Protein AF-A0A1Q7FFH9-F1 (afdb_monomer)

Secondary structure (DSSP, 8-state):
-EEEESS----HHHHHHHS-GGGTPEEEEPPSSS-TTTT-EEEEETTEEEEEEE-SSSSSEEEEEEEPTT--SSHHHHHHHHHHHHHHHHHHHH---HHHHEEEEEEEEEEEEE-SS-HHHHHHH----TT-TTTTTTEEEEE-TTS-EEEEE--STTS-TTEEEEEEEEE-SSSEEEEEEEEEES-HHHHHHHHHHHHHHHHHHHHHHHHHHH--

Radius of gyration: 19.2 Å; Cα contacts (8 Å, |Δi|>4): 376; chains: 1; bounding box: 42×45×53 Å

pLDDT: mean 82.87, std 11.04, range [45.94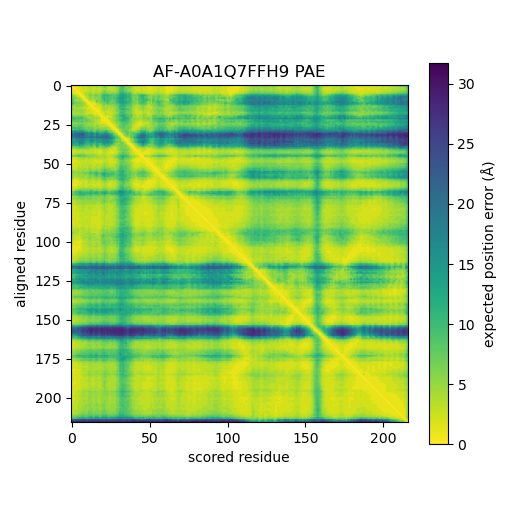, 95.0]

Nearest PDB structures (foldseek):
  3kay-assembly1_A  TM=4.683E-01  e=1.312E-03  Arabidopsis thaliana
  4jda-assembly2_D  TM=4.313E-01  e=5.784E-04  Arabidopsis thaliana
  3nr4-assembly2_C-2  TM=4.012E-01  e=3.839E-04  Arabidopsis thaliana
  4xrw-assembly1_A  TM=3.064E-01  e=6.255E-05  Amycolatopsis orientalis
  2le1-assembly1_A  TM=4.887E-01  e=2.055E-02  Thermobifida fusca YX

Mean predicted aligned error: 7.16 Å

Foldseek 3Di:
DKFAFPDQLQDPVLVCQLQDVVVVWDWDQDDDDPDQAHRWIWTDDQQKIWTFGCDPVDRHTIIDIDGHPPRDPPVLVVVLVVVVSSCVSCCVRRVDPRFVGTQKDKDKDKDKAFAPDFPVLLLVQCQDCCQQVLQHPFWDWDQDPLSKIWIWGDDDDPDDPFKIKIWIWADPDRGIIMIIIIMMGRGPVVVSVCSVCVVVSVVSRSVSSVVVSVPD

Solvent-accessible surface area (backbone atoms only — not comparable to full-atom values): 12111 Å² total; per-residue (Å²): 63,36,43,33,50,75,56,91,79,74,46,68,72,60,48,47,71,44,44,27,60,93,78,62,21,50,71,45,64,48,66,91,59,100,54,100,58,50,79,31,60,32,30,34,45,96,46,31,37,39,30,57,39,78,42,95,87,47,102,49,65,2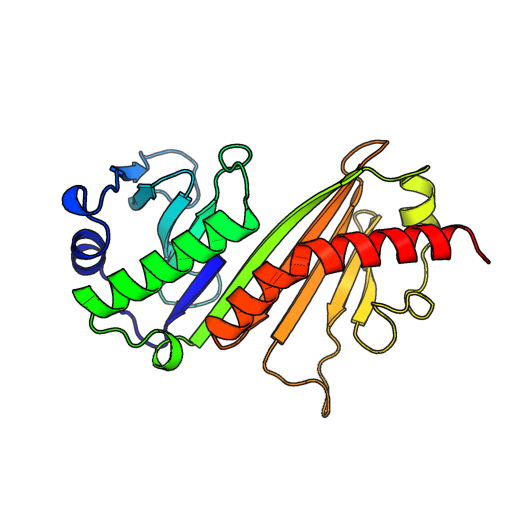5,43,34,42,41,74,47,86,91,61,57,91,52,57,60,64,53,47,52,52,51,51,53,49,52,51,49,30,42,28,73,64,67,70,44,53,62,68,80,43,36,58,32,28,38,40,69,46,79,44,80,44,76,51,95,55,67,50,66,54,37,60,70,58,55,84,73,51,71,85,25,78,88,38,38,94,46,45,48,69,47,75,47,101,81,66,22,44,37,37,35,50,59,84,55,103,84,52,65,93,56,58,46,42,42,34,40,40,34,81,66,54,84,47,27,34,33,41,37,37,42,38,36,24,51,32,65,68,60,49,51,54,46,55,76,43,45,64,63,50,50,56,51,46,53,53,42,46,53,50,55,40,69,55,131

Structure (mmCIF, N/CA/C/O backbone):
data_AF-A0A1Q7FFH9-F1
#
_entry.id   AF-A0A1Q7FFH9-F1
#
loop_
_atom_site.group_PDB
_atom_site.id
_atom_site.type_symbol
_atom_site.label_atom_id
_atom_site.label_alt_id
_atom_site.label_comp_id
_atom_site.label_asym_id
_atom_site.label_entity_id
_atom_site.label_seq_id
_atom_site.pdbx_PDB_ins_code
_atom_site.Cartn_x
_atom_site.Cartn_y
_atom_site.Cartn_z
_atom_site.occupancy
_atom_site.B_iso_or_equiv
_atom_site.auth_seq_id
_atom_site.auth_comp_id
_atom_site.auth_asym_id
_atom_site.auth_atom_id
_atom_site.pdbx_PDB_model_num
ATOM 1 N N . MET A 1 1 ? -2.313 2.665 4.973 1.00 91.75 1 MET A N 1
ATOM 2 C CA . MET A 1 1 ? -2.975 1.366 5.208 1.00 91.75 1 MET A CA 1
ATOM 3 C C . MET A 1 1 ? -4.444 1.556 5.571 1.00 91.75 1 MET A C 1
ATOM 5 O O . MET A 1 1 ? -4.799 2.561 6.179 1.00 91.75 1 MET A O 1
ATOM 9 N N . GLN A 1 2 ? -5.297 0.611 5.192 1.00 92.62 2 GLN A N 1
ATOM 10 C CA . GLN A 1 2 ? -6.731 0.582 5.468 1.00 92.62 2 GLN A CA 1
ATOM 11 C C . GLN A 1 2 ? -7.109 -0.807 5.995 1.00 92.62 2 GLN A C 1
ATOM 13 O O . GLN A 1 2 ? -6.822 -1.807 5.341 1.00 92.62 2 GLN A O 1
ATOM 18 N N . LEU A 1 3 ? -7.736 -0.856 7.169 1.00 92.31 3 LEU A N 1
ATOM 19 C CA . LEU A 1 3 ? -8.247 -2.070 7.802 1.00 92.31 3 LEU A CA 1
ATOM 20 C C . LEU A 1 3 ? -9.759 -2.145 7.619 1.00 92.31 3 LEU A C 1
ATOM 22 O O . LEU A 1 3 ? -10.498 -1.278 8.100 1.00 92.31 3 LEU A O 1
ATOM 26 N N . TYR A 1 4 ? -10.209 -3.193 6.942 1.00 90.94 4 TYR A N 1
ATOM 27 C CA . TYR A 1 4 ? -11.615 -3.499 6.739 1.00 90.94 4 TYR A CA 1
ATOM 28 C C . TYR A 1 4 ? -12.019 -4.552 7.756 1.00 90.94 4 TYR A C 1
ATOM 30 O O . TYR A 1 4 ? -11.405 -5.613 7.815 1.00 90.94 4 TYR A O 1
ATOM 38 N N . PHE A 1 5 ? -13.054 -4.280 8.543 1.00 87.69 5 PHE A N 1
ATOM 39 C CA . PHE A 1 5 ? -13.540 -5.205 9.561 1.00 87.69 5 PHE A CA 1
ATOM 40 C C . PHE A 1 5 ? -14.852 -5.851 9.126 1.00 87.69 5 PHE A C 1
ATOM 42 O O . PHE A 1 5 ? -15.684 -5.209 8.489 1.00 87.69 5 PHE A O 1
ATOM 49 N N . LYS A 1 6 ? -15.053 -7.116 9.505 1.00 85.00 6 LYS A N 1
ATOM 50 C CA . LYS A 1 6 ? -16.284 -7.882 9.238 1.00 85.00 6 LYS A CA 1
ATOM 51 C C . LYS A 1 6 ? -17.511 -7.290 9.935 1.00 85.00 6 LYS A C 1
ATOM 53 O O . LYS A 1 6 ? -18.639 -7.529 9.517 1.00 85.00 6 LYS A O 1
ATOM 58 N N . GLN A 1 7 ? -17.291 -6.547 11.016 1.00 80.38 7 GLN A N 1
ATOM 59 C CA . GLN A 1 7 ? -18.326 -5.927 11.835 1.00 80.38 7 GLN A CA 1
ATOM 60 C C . GLN A 1 7 ? -18.063 -4.425 11.977 1.00 80.38 7 GLN A C 1
ATOM 62 O O . GLN A 1 7 ? -16.920 -3.970 11.898 1.00 80.38 7 GLN A O 1
ATOM 67 N N . ALA A 1 8 ? -19.117 -3.651 12.242 1.00 72.00 8 ALA A N 1
ATOM 68 C CA . ALA A 1 8 ? -19.043 -2.207 12.469 1.00 72.00 8 ALA A CA 1
ATOM 69 C C . ALA A 1 8 ? -18.452 -1.871 13.857 1.00 72.00 8 ALA A C 1
ATOM 71 O O . ALA A 1 8 ? -19.109 -1.299 14.719 1.00 72.00 8 ALA A O 1
ATOM 72 N N . ILE A 1 9 ? -17.193 -2.243 14.085 1.00 71.50 9 ILE A N 1
ATOM 73 C CA . ILE A 1 9 ? -16.493 -2.098 15.373 1.00 71.50 9 ILE A CA 1
ATOM 74 C C . ILE A 1 9 ? -15.884 -0.703 15.591 1.00 71.50 9 ILE A C 1
ATOM 76 O O . ILE A 1 9 ? -15.311 -0.435 16.644 1.00 71.50 9 ILE A O 1
ATOM 80 N N . LEU A 1 10 ? -16.006 0.184 14.600 1.00 73.31 10 LEU A N 1
ATOM 81 C CA . LEU A 1 10 ? -15.355 1.498 14.534 1.00 73.31 10 LEU A CA 1
ATOM 82 C C . LEU A 1 10 ? -16.259 2.642 15.010 1.00 73.31 10 LEU A C 1
ATOM 84 O O . LEU A 1 10 ? -16.330 3.707 14.389 1.00 73.31 10 LEU A O 1
ATOM 88 N N . ASP A 1 11 ? -16.962 2.404 16.112 1.00 73.69 11 ASP A N 1
ATOM 89 C CA . ASP A 1 11 ? -17.685 3.451 16.827 1.00 73.69 11 ASP A CA 1
ATOM 90 C C . ASP A 1 11 ? -16.697 4.508 17.359 1.00 73.69 11 ASP A C 1
ATOM 92 O O . ASP A 1 11 ? -15.615 4.191 17.857 1.00 73.69 11 ASP A O 1
ATOM 96 N N . THR A 1 12 ? -17.053 5.783 17.222 1.00 67.88 12 THR A N 1
ATOM 97 C CA . THR A 1 12 ? -16.206 6.923 17.580 1.00 67.88 12 THR A CA 1
ATOM 98 C C . THR A 1 12 ? -15.905 6.978 19.078 1.00 67.88 12 THR A C 1
ATOM 100 O O . THR A 1 12 ? -14.771 7.288 19.435 1.00 67.88 12 THR A O 1
ATOM 103 N N . GLU A 1 13 ? -16.852 6.632 19.955 1.00 73.38 13 GLU A N 1
ATOM 104 C CA . GLU A 1 13 ? -16.601 6.617 21.408 1.00 73.38 13 GLU A CA 1
ATOM 105 C C . GLU A 1 13 ? -15.565 5.560 21.790 1.00 73.38 13 GLU A C 1
ATOM 107 O O . GLU A 1 13 ? -14.603 5.829 22.509 1.00 73.38 13 GLU A O 1
ATOM 112 N N . ARG A 1 14 ? -15.721 4.368 21.218 1.00 76.56 14 ARG A N 1
ATOM 113 C CA . ARG A 1 14 ? -14.818 3.233 21.394 1.00 76.56 14 ARG A CA 1
ATOM 114 C C . ARG A 1 14 ? -13.399 3.574 20.924 1.00 76.56 14 ARG A C 1
ATOM 116 O O . ARG A 1 14 ? -12.428 3.305 21.630 1.00 76.56 14 ARG A O 1
ATOM 123 N N . LEU A 1 15 ? -13.270 4.217 19.764 1.00 80.38 15 LEU A N 1
ATOM 124 C CA . LEU A 1 15 ? -11.971 4.635 19.229 1.00 80.38 15 LEU A CA 1
ATOM 125 C C . LEU A 1 15 ? -11.306 5.745 20.054 1.00 80.38 15 LEU A C 1
ATOM 127 O O . LEU A 1 15 ? -10.087 5.719 20.191 1.00 80.38 15 LEU A O 1
ATOM 131 N N . ASN A 1 16 ? -12.075 6.661 20.656 1.00 78.75 16 ASN A N 1
ATOM 132 C CA . ASN A 1 16 ? -11.518 7.668 21.568 1.00 78.75 16 ASN A CA 1
ATOM 133 C C . ASN A 1 16 ? -10.842 7.026 22.785 1.00 78.75 16 ASN A C 1
ATOM 135 O O . ASN A 1 16 ? -9.828 7.535 23.245 1.00 78.75 16 ASN A O 1
ATOM 139 N N . SER A 1 17 ? -11.371 5.908 23.295 1.00 78.81 17 SER A N 1
ATOM 140 C CA . SER A 1 17 ? -10.719 5.163 24.378 1.00 78.81 17 SER A CA 1
ATOM 141 C C . SER A 1 17 ? -9.446 4.445 23.927 1.00 78.81 17 SER A C 1
ATOM 143 O O . SER A 1 17 ? -8.531 4.301 24.725 1.00 78.81 17 SER A O 1
ATOM 145 N N . ALA A 1 18 ? -9.386 3.985 22.674 1.00 83.44 18 ALA A N 1
ATOM 146 C CA . ALA A 1 18 ? -8.222 3.280 22.135 1.00 83.44 18 ALA A CA 1
ATOM 147 C C . ALA A 1 18 ? -7.067 4.220 21.735 1.00 83.44 18 ALA A C 1
ATOM 149 O O . ALA A 1 18 ? -5.916 3.793 21.711 1.00 83.44 18 ALA A O 1
ATOM 150 N N . PHE A 1 19 ? -7.372 5.479 21.403 1.00 85.94 19 PHE A N 1
ATOM 151 C CA . PHE A 1 19 ? -6.420 6.462 20.874 1.00 85.94 19 PHE A CA 1
ATOM 152 C C . PHE A 1 19 ? -6.532 7.820 21.590 1.00 85.94 19 PHE A C 1
ATOM 154 O O . PHE A 1 19 ? -6.552 8.873 20.955 1.00 85.94 19 PHE A O 1
ATOM 161 N N . SER A 1 20 ? -6.652 7.807 22.917 1.00 79.12 20 SER A N 1
ATOM 162 C CA . SER A 1 20 ? -6.781 9.012 23.744 1.00 79.12 20 SER A CA 1
ATOM 163 C C . SER A 1 20 ? -5.464 9.789 23.896 1.00 79.12 20 SER A C 1
ATOM 165 O O . SER A 1 20 ? -4.373 9.298 23.596 1.00 79.12 20 SER A O 1
ATOM 167 N N . GLU A 1 21 ? -5.553 11.001 24.455 1.00 77.50 21 GLU A N 1
ATOM 168 C CA . GLU A 1 21 ? -4.380 11.808 24.828 1.00 77.50 21 GLU A CA 1
ATOM 169 C C . GLU A 1 21 ? -3.470 11.112 25.846 1.00 77.50 21 GLU A C 1
ATOM 171 O O . GLU A 1 21 ? -2.249 11.233 25.758 1.00 77.50 21 GLU A O 1
ATOM 176 N N . SER A 1 22 ? -4.036 10.311 26.756 1.00 73.81 22 SER A N 1
ATOM 177 C CA . SER A 1 22 ? -3.258 9.511 27.714 1.00 73.81 22 SER A CA 1
ATOM 178 C C . SER A 1 22 ? -2.366 8.463 27.038 1.00 73.81 22 SER A C 1
ATOM 180 O O . SER A 1 22 ? -1.334 8.101 27.588 1.00 73.81 22 SER A O 1
ATOM 182 N N . GLU A 1 23 ? -2.727 8.023 25.831 1.00 76.56 23 GLU A N 1
ATOM 183 C CA . GLU A 1 23 ? -1.946 7.096 25.001 1.00 76.56 23 GLU A CA 1
ATOM 184 C C . GLU A 1 23 ? -0.951 7.828 24.072 1.00 76.56 23 GLU A C 1
ATOM 186 O O . GLU A 1 23 ? -0.289 7.220 23.217 1.00 76.56 23 GLU A O 1
ATOM 191 N N . GLY A 1 24 ? -0.836 9.153 24.225 1.00 79.12 24 GLY A N 1
ATOM 192 C CA . GLY A 1 24 ? 0.073 10.011 23.469 1.00 79.12 24 GLY A CA 1
ATOM 193 C C . GLY A 1 24 ? -0.448 10.427 22.093 1.00 79.12 24 GLY A C 1
ATOM 194 O O . GLY A 1 24 ? 0.360 10.736 21.216 1.00 79.12 24 GLY A O 1
ATOM 195 N N . PHE A 1 25 ? -1.767 10.408 21.876 1.00 86.00 25 PHE A N 1
ATOM 196 C CA . PHE A 1 25 ? -2.382 10.924 20.652 1.00 86.00 25 PHE A CA 1
ATOM 197 C C . PHE A 1 25 ? -2.874 12.353 20.824 1.00 86.00 25 PHE A C 1
ATOM 199 O O . PHE A 1 25 ? -3.461 12.709 21.834 1.00 86.00 25 PHE A O 1
ATOM 206 N N . SER A 1 26 ? -2.729 13.158 19.781 1.00 83.50 26 SER A N 1
ATOM 207 C CA . SER A 1 26 ? -3.527 14.370 19.627 1.00 83.50 26 SER A CA 1
ATOM 208 C C . SER A 1 26 ? -4.820 13.996 18.906 1.00 83.50 26 SER A C 1
ATOM 210 O O . SER A 1 26 ? -4.768 13.474 17.793 1.00 83.50 26 SER A O 1
ATOM 212 N N . ALA A 1 27 ? -5.976 14.224 19.526 1.00 82.44 27 ALA A N 1
ATOM 213 C CA . ALA A 1 27 ? -7.267 14.037 18.871 1.00 82.44 27 ALA A CA 1
ATOM 214 C C . ALA A 1 27 ? -7.735 15.364 18.267 1.00 82.44 27 ALA A C 1
ATOM 216 O O . ALA A 1 27 ? -7.774 16.393 18.938 1.00 82.44 27 ALA A O 1
ATOM 217 N N . SER A 1 28 ? -8.111 15.354 16.991 1.00 79.56 28 SER A N 1
ATOM 218 C CA . SER A 1 28 ? -8.662 16.533 16.330 1.00 79.56 28 SER A CA 1
ATOM 219 C C . SER A 1 28 ? -9.779 16.150 15.373 1.00 79.56 28 SER A C 1
ATOM 221 O O . SER A 1 28 ? -9.691 15.174 14.619 1.00 79.56 28 SER A O 1
ATOM 223 N N . ARG A 1 29 ? -10.846 16.953 15.380 1.00 72.12 29 ARG A N 1
ATOM 224 C CA . ARG A 1 29 ? -11.820 16.954 14.290 1.00 72.12 29 ARG A CA 1
ATOM 225 C C . ARG A 1 29 ? -11.285 17.876 13.208 1.00 72.12 29 ARG A C 1
ATOM 227 O O . ARG A 1 29 ? -11.131 19.073 13.439 1.00 72.12 29 ARG A O 1
ATOM 234 N N . LEU A 1 30 ? -11.035 17.322 12.025 1.00 66.12 30 LEU A N 1
ATOM 235 C CA . LEU A 1 30 ? -10.694 18.133 10.861 1.00 66.12 30 LEU A CA 1
ATOM 236 C C . LEU A 1 30 ? -11.829 19.140 10.619 1.00 66.12 30 LEU A C 1
ATOM 238 O O . LEU A 1 30 ? -12.993 18.746 10.489 1.00 66.12 30 LEU A O 1
ATOM 242 N N . GLN A 1 31 ? -11.478 20.431 10.638 1.00 57.53 31 GLN A N 1
ATOM 243 C CA . GLN A 1 31 ? -12.422 21.540 10.489 1.00 57.53 31 GLN A CA 1
ATOM 244 C C . GLN A 1 31 ? -13.192 21.451 9.160 1.00 57.53 31 GLN A C 1
ATOM 246 O O . GLN A 1 31 ? -12.743 20.817 8.203 1.00 57.53 31 GLN A O 1
ATOM 251 N N . GLN A 1 32 ? -14.364 22.092 9.105 1.00 46.16 32 GLN A N 1
ATOM 252 C CA . GLN A 1 32 ? -15.153 22.215 7.876 1.00 46.16 32 GLN A CA 1
ATOM 253 C C . GLN A 1 32 ? -14.341 22.933 6.781 1.00 46.16 32 GLN A C 1
ATOM 255 O O . GLN A 1 32 ? -13.805 24.013 7.006 1.00 46.16 32 GLN A O 1
ATOM 260 N N . GLY A 1 33 ? -14.250 22.322 5.599 1.00 57.62 33 GLY A N 1
ATOM 261 C CA . GLY A 1 33 ? -13.461 22.764 4.440 1.00 57.62 33 GLY A CA 1
ATOM 262 C C . GLY A 1 33 ? -13.473 21.672 3.365 1.00 57.62 33 GLY A C 1
ATOM 263 O O . GLY A 1 33 ? -13.908 20.576 3.669 1.00 57.62 33 GLY A O 1
ATOM 264 N N . ASN A 1 34 ? -12.983 21.899 2.140 1.00 46.00 34 ASN A N 1
ATOM 265 C CA . ASN A 1 34 ? -13.105 20.973 0.985 1.00 46.00 34 ASN A CA 1
ATOM 266 C C . ASN A 1 34 ? -12.316 19.638 1.079 1.00 46.00 34 ASN A C 1
ATOM 268 O O . ASN A 1 34 ? -11.899 19.084 0.063 1.00 46.00 34 ASN A O 1
ATOM 272 N N . HIS A 1 35 ? -12.082 19.092 2.273 1.00 50.69 35 HIS A N 1
ATOM 273 C CA . HIS A 1 35 ? -11.418 17.802 2.424 1.00 50.69 35 HIS A CA 1
ATOM 274 C C . HIS A 1 35 ? -12.450 16.662 2.347 1.00 50.69 35 HIS A C 1
ATOM 276 O O . HIS A 1 35 ? -13.468 16.726 3.037 1.00 50.69 35 HIS A O 1
ATOM 282 N N . PRO A 1 36 ? -12.201 15.563 1.615 1.00 52.34 36 PRO A N 1
ATOM 283 C CA . PRO A 1 36 ? -13.111 14.407 1.544 1.00 52.34 36 PRO A CA 1
ATOM 284 C C . PRO A 1 36 ? -13.294 13.651 2.880 1.00 52.34 36 PRO A C 1
ATOM 286 O O . PRO A 1 36 ? -13.940 12.613 2.926 1.00 52.34 36 PRO A O 1
ATOM 289 N N . MET A 1 37 ? -12.721 14.154 3.980 1.00 56.19 37 MET A N 1
ATOM 290 C CA . MET A 1 37 ? -12.719 13.524 5.309 1.00 56.19 37 MET A CA 1
ATOM 291 C C . MET A 1 37 ? -13.248 14.455 6.411 1.00 56.19 37 MET A C 1
ATOM 293 O O . MET A 1 37 ? -12.920 14.287 7.588 1.00 56.19 37 MET A O 1
ATOM 297 N N . GLN A 1 38 ? -14.032 15.463 6.022 1.00 63.78 38 GLN A N 1
ATOM 298 C CA . GLN A 1 38 ? -14.710 16.388 6.934 1.00 63.78 38 GLN A CA 1
ATOM 299 C C . GLN A 1 38 ? -15.486 15.647 8.030 1.00 63.78 38 GLN A C 1
ATOM 301 O O . GLN A 1 38 ? -16.033 14.568 7.808 1.00 63.78 38 GLN A O 1
ATOM 306 N N . GLY A 1 39 ? -15.530 16.230 9.231 1.00 60.72 39 GLY A N 1
ATOM 307 C CA . GLY A 1 39 ? -16.320 15.704 10.352 1.00 60.72 39 GLY A CA 1
ATOM 308 C C . GLY A 1 39 ? -15.795 14.402 10.968 1.00 60.72 39 GLY A C 1
ATOM 309 O O . GLY A 1 39 ? -16.372 13.909 11.935 1.00 60.72 39 GLY A O 1
ATOM 310 N N . THR A 1 40 ? -14.691 13.853 10.454 1.00 68.69 40 THR A N 1
ATOM 311 C CA . THR A 1 40 ? -14.092 12.613 10.951 1.00 68.69 40 THR A CA 1
ATOM 312 C C . THR A 1 40 ? -13.121 12.896 12.096 1.00 68.69 40 THR A C 1
ATOM 314 O O . THR A 1 40 ? -12.166 13.663 11.933 1.00 68.69 40 THR A O 1
ATOM 317 N N . MET A 1 41 ? -13.330 12.244 13.246 1.00 79.56 41 MET A N 1
ATOM 318 C CA . MET A 1 41 ? -12.353 12.256 14.338 1.00 79.56 41 MET A CA 1
ATOM 319 C C . MET A 1 41 ? -11.048 11.620 13.861 1.00 79.56 41 MET A C 1
ATOM 321 O O . MET A 1 41 ? -11.057 10.521 13.312 1.00 79.56 41 MET A O 1
ATOM 325 N N . SER A 1 42 ? -9.936 12.320 14.041 1.00 86.81 42 SER A N 1
ATOM 326 C CA . SER A 1 42 ? -8.612 11.855 13.640 1.00 86.81 42 SER A CA 1
ATOM 327 C C . SER A 1 42 ? -7.679 11.880 14.844 1.00 86.81 42 SER A C 1
ATOM 329 O O . SER A 1 42 ? -7.656 12.858 15.588 1.00 86.81 42 SER A O 1
ATOM 331 N N . PHE A 1 43 ? -6.907 10.813 15.010 1.00 89.38 43 PHE A N 1
ATOM 332 C CA . PHE A 1 43 ? -5.929 10.649 16.079 1.00 89.38 43 PHE A CA 1
ATOM 333 C C . PHE A 1 43 ? -4.528 10.710 15.478 1.00 89.38 43 PHE A C 1
ATOM 335 O O . PHE A 1 43 ? -4.232 9.995 14.521 1.00 89.38 43 PHE A O 1
ATOM 342 N N . PHE A 1 44 ? -3.674 11.576 16.010 1.00 89.38 44 PHE A N 1
ATOM 343 C CA . PHE A 1 44 ? -2.360 11.876 15.451 1.00 89.38 44 PHE A CA 1
ATOM 344 C C . PHE A 1 44 ? -1.267 11.484 16.440 1.00 89.38 44 PHE A C 1
ATOM 346 O O . PHE A 1 44 ? -1.333 11.862 17.608 1.00 89.38 44 PHE A O 1
ATOM 353 N N . LYS A 1 45 ? -0.249 10.757 15.976 1.00 86.94 45 LYS A N 1
ATOM 354 C CA . LYS A 1 45 ? 0.918 10.376 16.785 1.00 86.94 45 LYS A CA 1
ATOM 355 C C . LYS A 1 45 ? 2.118 10.130 15.884 1.00 86.94 45 LYS A C 1
ATOM 357 O O . LYS A 1 45 ? 2.002 9.377 14.927 1.00 86.94 45 LYS A O 1
ATOM 362 N N . GLN A 1 46 ? 3.252 10.759 16.202 1.00 84.19 46 GLN A N 1
ATOM 363 C CA . GLN A 1 46 ? 4.567 10.463 15.607 1.00 84.19 46 GLN A CA 1
ATOM 364 C C . GLN A 1 46 ? 4.556 10.360 14.068 1.00 84.19 46 GLN A C 1
ATOM 366 O O . GLN A 1 46 ? 5.008 9.378 13.500 1.00 84.19 46 GLN A O 1
ATOM 371 N N . GLY A 1 47 ? 3.984 11.352 13.379 1.00 87.88 47 GLY A N 1
ATOM 372 C CA . GLY A 1 47 ? 3.934 11.337 11.911 1.00 87.88 47 GLY A CA 1
ATOM 373 C C . GLY A 1 47 ? 2.869 10.412 11.312 1.00 87.88 47 GLY A C 1
ATOM 374 O O . GLY A 1 47 ? 2.814 10.271 10.095 1.00 87.88 47 GLY A O 1
ATOM 375 N N . PHE A 1 48 ? 1.980 9.836 12.123 1.00 91.56 48 PHE A N 1
ATOM 376 C CA . PHE A 1 48 ? 0.835 9.053 11.666 1.00 91.56 48 PHE A CA 1
ATOM 377 C C . PHE A 1 48 ? -0.491 9.706 12.024 1.00 91.56 48 PHE A C 1
ATOM 379 O O . PHE A 1 48 ? -0.636 10.394 13.038 1.00 91.56 48 PHE A O 1
ATOM 386 N N . ARG A 1 49 ? -1.488 9.414 11.195 1.00 91.12 49 ARG A N 1
ATOM 387 C CA . ARG A 1 49 ? -2.899 9.672 11.437 1.00 91.12 49 ARG A CA 1
ATOM 388 C C . ARG A 1 49 ? -3.677 8.371 11.397 1.00 91.12 49 ARG A C 1
ATOM 390 O O . ARG A 1 49 ? -3.595 7.630 10.421 1.00 91.12 49 ARG A O 1
ATOM 397 N N . ILE A 1 50 ? -4.492 8.159 12.418 1.00 91.50 50 ILE A N 1
ATOM 398 C CA . ILE A 1 50 ? -5.444 7.061 12.525 1.00 91.50 50 ILE A CA 1
ATOM 399 C C . ILE A 1 50 ? -6.845 7.662 12.514 1.00 91.50 50 ILE A C 1
ATOM 401 O O . ILE A 1 50 ? -7.134 8.583 13.277 1.00 91.50 50 ILE A O 1
ATOM 405 N N . ALA A 1 51 ? -7.725 7.175 11.647 1.00 88.50 51 ALA A N 1
ATOM 406 C CA . ALA A 1 51 ? -9.090 7.682 11.569 1.00 88.50 51 ALA A CA 1
ATOM 407 C C . ALA A 1 51 ? -10.074 6.604 11.091 1.00 88.50 51 ALA A C 1
ATOM 409 O O . ALA A 1 51 ? -9.739 5.839 10.183 1.00 88.50 51 ALA A O 1
ATOM 410 N N . PRO A 1 52 ? -11.300 6.548 11.642 1.00 87.50 52 PRO A N 1
ATOM 411 C CA . PRO A 1 52 ? -12.391 5.792 11.047 1.00 87.50 52 PRO A CA 1
ATOM 412 C C . PRO A 1 52 ? -12.939 6.556 9.840 1.00 87.50 52 PRO A C 1
ATOM 414 O O . PRO A 1 52 ? -13.425 7.672 9.980 1.00 87.50 52 PRO A O 1
ATOM 417 N N . VAL A 1 53 ? -12.895 5.972 8.650 1.00 84.38 53 VAL A N 1
ATOM 418 C CA . VAL A 1 53 ? -13.275 6.655 7.405 1.00 84.38 53 VAL A CA 1
ATOM 419 C C . VAL A 1 53 ? -14.363 5.869 6.699 1.00 84.38 53 VAL A C 1
ATOM 421 O O . VAL A 1 53 ? -14.380 4.641 6.764 1.00 84.38 53 VAL A O 1
ATOM 424 N N . GLN A 1 54 ? -15.289 6.557 6.035 1.00 83.38 54 GLN A N 1
ATOM 425 C CA . GLN A 1 54 ? -16.274 5.874 5.203 1.00 83.38 54 GLN A CA 1
ATOM 426 C C . GLN A 1 54 ? -15.553 5.193 4.035 1.00 83.38 54 GLN A C 1
ATOM 428 O O . GLN A 1 54 ? -14.750 5.826 3.351 1.00 83.38 54 GLN A O 1
ATOM 433 N N . SER A 1 55 ? -15.814 3.903 3.815 1.00 78.38 55 SER A N 1
ATOM 434 C CA . SER A 1 55 ? -15.308 3.231 2.620 1.00 78.38 55 SER A CA 1
ATOM 435 C C . SER A 1 55 ? -16.047 3.746 1.386 1.00 78.38 55 SER A C 1
ATOM 437 O O . SER A 1 55 ? -17.269 3.883 1.402 1.00 78.38 55 SER A O 1
ATOM 439 N N . ASN A 1 56 ? -15.306 3.980 0.301 1.00 72.06 56 ASN A N 1
ATOM 440 C CA . ASN A 1 56 ? -15.876 4.344 -1.001 1.00 72.06 56 ASN A CA 1
ATOM 441 C C . ASN A 1 56 ? -16.491 3.140 -1.734 1.00 72.06 56 ASN A C 1
ATOM 443 O O . ASN A 1 56 ? -17.151 3.318 -2.751 1.00 72.06 56 ASN A O 1
ATOM 447 N N . VAL A 1 57 ? -16.231 1.920 -1.252 1.00 70.06 57 VAL A N 1
ATOM 448 C CA . VAL A 1 57 ? -16.616 0.663 -1.921 1.00 70.06 57 VAL A CA 1
ATOM 449 C C . VAL A 1 57 ? -17.579 -0.161 -1.065 1.00 70.06 57 VAL A C 1
ATOM 451 O O . VAL A 1 57 ? -18.340 -0.969 -1.583 1.00 70.06 57 VAL A O 1
ATOM 454 N N . LEU A 1 58 ? -17.557 0.032 0.256 1.00 75.00 58 LEU A N 1
ATOM 455 C CA . LEU A 1 58 ? -18.312 -0.774 1.213 1.00 75.00 58 LEU A CA 1
ATOM 456 C C . LEU A 1 58 ? -19.208 0.124 2.075 1.00 75.00 58 LEU A C 1
ATOM 458 O O . LEU A 1 58 ? -18.821 1.249 2.394 1.00 75.00 58 LEU A O 1
ATOM 462 N N . PRO A 1 59 ? -20.384 -0.361 2.508 1.00 73.88 59 PRO A N 1
ATOM 463 C CA . PRO A 1 59 ? -21.361 0.442 3.246 1.00 73.88 59 PRO A CA 1
ATOM 464 C C . PRO A 1 59 ? -20.969 0.704 4.712 1.00 73.88 59 PRO A C 1
ATOM 466 O O . PRO A 1 59 ? -21.780 1.203 5.486 1.00 73.88 59 PRO A O 1
ATOM 469 N N . PHE A 1 60 ? -19.740 0.380 5.120 1.00 76.94 60 PHE A N 1
ATOM 470 C CA . PHE A 1 60 ? -19.256 0.514 6.492 1.00 76.94 60 PHE A CA 1
ATOM 471 C C . PHE A 1 60 ? -17.942 1.298 6.574 1.00 76.94 60 PHE A C 1
ATOM 473 O O . PHE A 1 60 ? -17.212 1.463 5.592 1.00 76.94 60 PHE A O 1
ATOM 480 N N . LYS A 1 61 ? -17.650 1.794 7.782 1.00 83.44 61 LYS A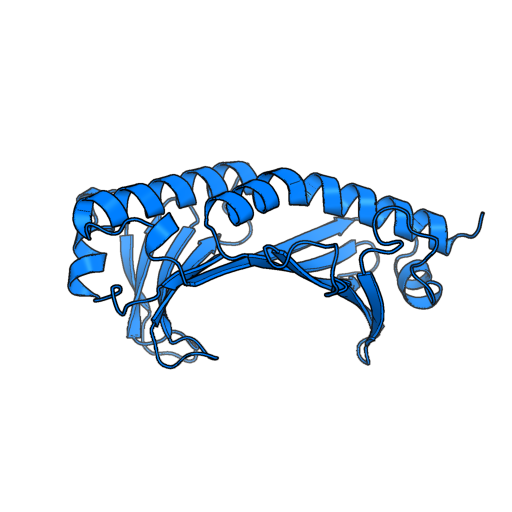 N 1
ATOM 481 C CA . LYS A 1 61 ? -16.400 2.494 8.082 1.00 83.44 61 LYS A CA 1
ATOM 482 C C . LYS A 1 61 ? -15.228 1.517 8.119 1.00 83.44 61 LYS A C 1
ATOM 484 O O . LYS A 1 61 ? -15.369 0.381 8.563 1.00 83.44 61 LYS A O 1
ATOM 489 N N . ILE A 1 62 ? -14.063 2.002 7.718 1.00 88.38 62 ILE A N 1
ATOM 490 C CA . ILE A 1 62 ? -12.777 1.301 7.770 1.00 88.38 62 ILE A CA 1
ATOM 491 C C . ILE A 1 62 ? -11.819 2.099 8.648 1.00 88.38 62 ILE A C 1
ATOM 493 O O . ILE A 1 62 ? -11.995 3.309 8.808 1.00 88.38 62 ILE A O 1
ATOM 497 N N . LEU A 1 63 ? -10.800 1.457 9.215 1.00 91.12 63 LEU A N 1
ATOM 498 C CA . LEU A 1 63 ? -9.777 2.183 9.963 1.00 91.12 63 LEU A CA 1
ATOM 499 C C . LEU A 1 63 ? -8.621 2.500 9.024 1.00 91.12 63 LEU A C 1
ATOM 501 O O . LEU A 1 63 ? -7.947 1.600 8.527 1.00 91.12 63 LEU A O 1
ATOM 505 N N . GLN A 1 64 ? -8.395 3.780 8.765 1.00 91.56 64 GLN A N 1
ATOM 506 C CA . GLN A 1 64 ? -7.269 4.238 7.971 1.00 91.56 64 GLN A CA 1
ATOM 507 C C . GLN A 1 64 ? -6.115 4.620 8.894 1.00 91.56 64 GLN A C 1
ATOM 509 O O . GLN A 1 64 ? -6.300 5.413 9.813 1.00 91.56 64 GLN A O 1
ATOM 514 N N . VAL A 1 65 ? -4.929 4.089 8.604 1.00 92.88 65 VAL A N 1
ATOM 515 C CA . VAL A 1 65 ? -3.652 4.512 9.187 1.00 92.88 65 VAL A CA 1
ATOM 516 C C . VAL A 1 65 ? -2.801 5.088 8.063 1.00 92.88 65 VAL A C 1
ATOM 518 O O . VAL A 1 65 ? -2.501 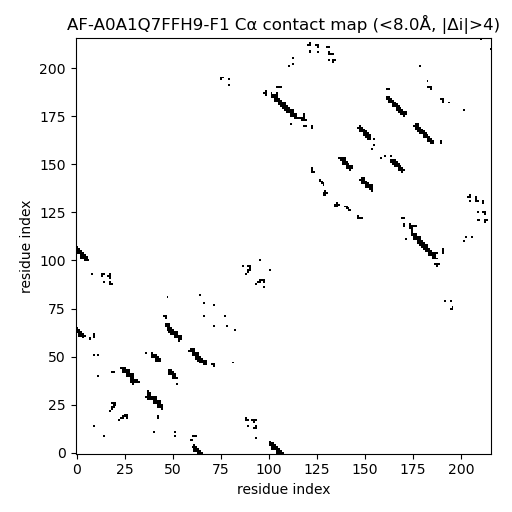4.392 7.091 1.00 92.88 65 VAL A O 1
ATOM 521 N N . MET A 1 66 ? -2.447 6.363 8.154 1.00 91.19 66 MET A N 1
ATOM 522 C CA . MET A 1 66 ? -1.729 7.100 7.116 1.00 91.19 66 MET A CA 1
ATOM 523 C C . MET A 1 66 ? -0.492 7.756 7.717 1.00 91.19 66 MET A C 1
ATOM 525 O O . MET A 1 66 ? -0.608 8.455 8.720 1.00 91.19 66 MET A O 1
ATOM 529 N N . SER A 1 67 ? 0.672 7.545 7.110 1.00 89.69 67 SER A N 1
ATOM 530 C CA . SER A 1 67 ? 1.873 8.320 7.411 1.00 89.69 67 SER A CA 1
ATOM 531 C C . SER A 1 67 ? 1.807 9.684 6.729 1.00 89.69 67 SER A C 1
ATOM 533 O O . SER A 1 67 ? 1.275 9.820 5.624 1.00 89.69 67 SER A O 1
ATOM 535 N N . TYR A 1 68 ? 2.354 10.704 7.380 1.00 81.25 68 TYR A N 1
ATOM 536 C CA . TYR A 1 68 ? 2.599 11.985 6.741 1.00 81.25 68 TYR A CA 1
ATOM 537 C C . TYR A 1 68 ? 3.875 11.909 5.898 1.00 81.25 68 TYR A C 1
ATOM 539 O O . TYR A 1 68 ? 4.880 11.343 6.341 1.00 81.25 68 TYR A O 1
ATOM 547 N N . PRO A 1 69 ? 3.863 12.471 4.678 1.00 66.75 69 PRO A N 1
ATOM 548 C CA . PRO A 1 69 ? 5.070 12.569 3.874 1.00 66.75 69 PRO A CA 1
ATOM 549 C C . PRO A 1 69 ? 6.168 13.313 4.643 1.00 66.75 69 PRO A C 1
ATOM 551 O O . PRO A 1 69 ? 5.894 14.321 5.293 1.00 66.75 69 PRO A O 1
ATOM 554 N N . ASN A 1 70 ? 7.410 12.840 4.532 1.00 69.56 70 ASN A N 1
ATOM 555 C CA . ASN A 1 70 ? 8.619 13.510 5.033 1.00 69.56 70 ASN A CA 1
ATOM 556 C C . ASN A 1 70 ? 8.708 13.722 6.559 1.00 69.56 70 ASN A C 1
ATOM 558 O O . ASN A 1 70 ? 9.601 14.434 7.011 1.00 69.56 70 ASN A O 1
ATOM 562 N N . THR A 1 71 ? 7.828 13.117 7.365 1.00 81.44 71 THR A N 1
ATOM 563 C CA . THR A 1 71 ? 7.924 13.191 8.837 1.00 81.44 71 THR A CA 1
ATOM 564 C C . THR A 1 71 ? 8.666 12.015 9.467 1.00 81.44 71 THR A C 1
ATOM 566 O O . THR A 1 71 ? 9.104 12.128 10.607 1.00 81.44 71 THR A O 1
ATOM 569 N N . LEU A 1 72 ? 8.771 10.889 8.757 1.00 84.75 72 LEU A N 1
ATOM 570 C CA . LEU A 1 72 ? 9.352 9.642 9.265 1.00 84.75 72 LEU A CA 1
ATOM 571 C C . LEU A 1 72 ? 10.824 9.527 8.847 1.00 84.75 72 LEU A C 1
ATOM 573 O O . LEU A 1 72 ? 11.161 9.823 7.700 1.00 84.75 72 LEU A O 1
ATOM 577 N N . GLN A 1 73 ? 11.687 9.075 9.756 1.00 86.12 73 GLN A N 1
ATOM 578 C CA . GLN A 1 73 ? 13.118 8.862 9.496 1.00 86.12 73 GLN A CA 1
ATOM 579 C C . GLN A 1 73 ? 13.387 7.466 8.923 1.00 86.12 73 GLN A C 1
ATOM 581 O O . GLN A 1 73 ? 14.198 7.307 8.013 1.00 86.12 73 GLN A O 1
ATOM 586 N N . ASN A 1 74 ? 12.680 6.458 9.434 1.00 87.12 74 ASN A N 1
ATOM 587 C CA . ASN A 1 74 ? 12.654 5.089 8.942 1.00 87.12 74 ASN A CA 1
ATOM 588 C C . ASN A 1 74 ? 11.195 4.672 8.669 1.00 87.12 74 ASN A C 1
ATOM 590 O O . ASN A 1 74 ? 10.581 3.987 9.495 1.00 87.12 74 ASN A O 1
ATOM 594 N N . PRO A 1 75 ? 10.621 5.093 7.521 1.00 84.62 75 PRO A N 1
ATOM 595 C CA . PRO A 1 75 ? 9.194 4.957 7.242 1.00 84.62 75 PRO A CA 1
ATOM 596 C C . PRO A 1 75 ? 8.653 3.536 7.405 1.00 84.62 75 PRO A C 1
ATOM 598 O O . PRO A 1 75 ? 7.571 3.369 7.964 1.00 84.62 75 PRO A O 1
ATOM 601 N N . ASP A 1 76 ? 9.401 2.521 6.969 1.00 84.38 76 ASP A N 1
ATOM 602 C CA . ASP A 1 76 ? 8.958 1.124 6.998 1.00 84.38 76 ASP A CA 1
ATOM 603 C C . ASP A 1 76 ? 8.861 0.613 8.448 1.00 84.38 76 ASP A C 1
ATOM 605 O O . ASP A 1 76 ? 7.798 0.171 8.890 1.00 84.38 76 ASP A O 1
ATOM 609 N N . GLN A 1 77 ? 9.939 0.760 9.231 1.00 87.50 77 GLN A N 1
ATOM 610 C CA . GLN A 1 77 ? 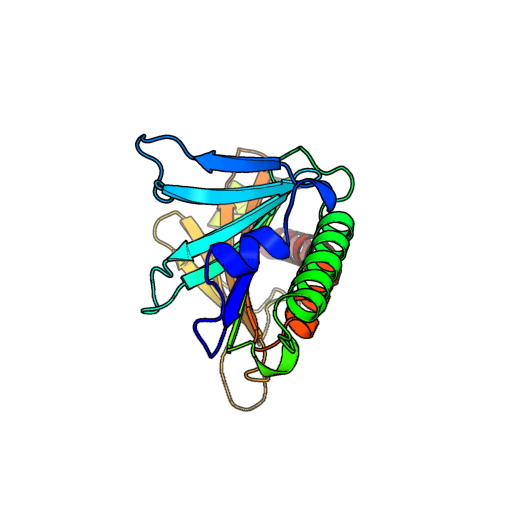9.990 0.313 10.630 1.00 87.50 77 GLN A CA 1
ATOM 611 C C . GLN A 1 77 ? 9.014 1.091 11.524 1.00 87.50 77 GLN A C 1
ATOM 613 O O . GLN A 1 77 ? 8.355 0.511 12.395 1.00 87.50 77 GLN A O 1
ATOM 618 N N . GLU A 1 78 ? 8.911 2.405 11.323 1.00 90.44 78 GLU A N 1
ATOM 619 C CA . GLU A 1 78 ? 7.978 3.256 12.063 1.00 90.44 78 GLU A CA 1
ATOM 620 C C . GLU A 1 78 ? 6.525 2.906 11.724 1.00 90.44 78 GLU A C 1
ATOM 622 O O . GLU A 1 78 ? 5.685 2.840 12.623 1.00 90.44 78 GLU A O 1
ATOM 627 N N . THR A 1 79 ? 6.232 2.593 10.455 1.00 89.75 79 THR A N 1
ATOM 628 C CA . THR A 1 79 ? 4.901 2.131 10.041 1.00 89.75 79 THR A CA 1
ATOM 629 C C . THR A 1 79 ? 4.569 0.800 10.703 1.00 89.75 79 THR A C 1
ATOM 631 O O . THR A 1 79 ? 3.521 0.692 11.332 1.00 89.75 79 THR A O 1
ATOM 634 N N . VAL A 1 80 ? 5.462 -0.193 10.650 1.00 91.12 80 VAL A N 1
ATOM 635 C CA . VAL A 1 80 ? 5.256 -1.498 11.308 1.00 91.12 80 VAL A CA 1
ATOM 636 C C . VAL A 1 80 ? 4.999 -1.331 12.809 1.00 91.12 80 VAL A C 1
ATOM 638 O O . VAL A 1 80 ? 4.044 -1.895 13.348 1.00 91.12 80 VAL A O 1
ATOM 641 N N . SER A 1 81 ? 5.788 -0.490 13.479 1.00 90.19 81 SER A N 1
ATOM 642 C CA . SER A 1 81 ? 5.626 -0.205 14.912 1.00 90.19 81 SER A CA 1
ATOM 643 C C . SER A 1 81 ? 4.278 0.455 15.220 1.00 90.19 81 SER A C 1
ATOM 645 O O . SER A 1 81 ? 3.587 0.053 16.160 1.00 90.19 81 SER A O 1
ATOM 647 N N . CYS A 1 82 ? 3.862 1.425 14.399 1.00 90.44 82 CYS A N 1
ATOM 648 C CA . CYS A 1 82 ? 2.553 2.066 14.509 1.00 90.44 82 CYS A CA 1
ATOM 649 C C . CYS A 1 82 ? 1.414 1.048 14.349 1.00 90.44 82 CYS A C 1
ATOM 651 O O . CYS A 1 82 ? 0.466 1.050 15.132 1.00 90.44 82 CYS A O 1
ATOM 653 N N . LEU A 1 83 ? 1.515 0.136 13.382 1.00 91.69 83 LEU A N 1
ATOM 654 C CA . LEU A 1 83 ? 0.487 -0.872 13.122 1.00 91.69 83 LEU A CA 1
ATOM 655 C C . LEU A 1 83 ? 0.368 -1.908 14.240 1.00 91.69 83 LEU A C 1
ATOM 657 O O . LEU A 1 83 ? -0.749 -2.264 14.618 1.00 91.69 83 LEU A O 1
ATOM 661 N N . HIS A 1 84 ? 1.490 -2.341 14.818 1.00 91.94 84 HIS A N 1
ATOM 662 C CA . HIS A 1 84 ? 1.469 -3.189 16.009 1.00 91.94 84 HIS A CA 1
ATOM 663 C C . HIS A 1 84 ? 0.816 -2.487 17.199 1.00 91.94 84 HIS A C 1
ATOM 665 O O . HIS A 1 84 ? -0.009 -3.093 17.883 1.00 91.94 84 HIS A O 1
ATOM 671 N N . PHE A 1 85 ? 1.129 -1.205 17.413 1.00 90.31 85 PHE A N 1
ATOM 672 C CA . PHE A 1 85 ? 0.477 -0.405 18.445 1.00 90.31 85 PHE A CA 1
ATOM 673 C C . PHE A 1 85 ? -1.038 -0.317 18.202 1.00 90.31 85 PHE A C 1
ATOM 675 O O . PHE A 1 85 ? -1.820 -0.626 19.095 1.00 90.31 85 PHE A O 1
ATOM 682 N N . VAL A 1 86 ? -1.465 0.020 16.979 1.00 90.19 86 VAL A N 1
ATOM 683 C CA . VAL A 1 86 ? -2.886 0.087 16.601 1.00 90.19 86 VAL A CA 1
ATOM 684 C C . VAL A 1 86 ? -3.598 -1.232 16.887 1.00 90.19 86 VAL A C 1
ATOM 686 O O . VAL A 1 86 ? -4.656 -1.234 17.515 1.00 90.19 86 VAL A O 1
ATOM 689 N N . ALA A 1 87 ? -3.016 -2.357 16.473 1.00 90.44 87 ALA A N 1
ATOM 690 C CA . ALA A 1 87 ? -3.586 -3.674 16.721 1.00 90.44 87 ALA A CA 1
ATOM 691 C C . ALA A 1 87 ? -3.715 -3.976 18.225 1.00 90.44 87 ALA A C 1
ATOM 693 O O . ALA A 1 87 ? -4.756 -4.471 18.666 1.00 90.44 87 ALA A O 1
ATOM 694 N N . ALA A 1 88 ? -2.694 -3.639 19.019 1.00 90.00 88 ALA A N 1
ATOM 695 C CA . ALA A 1 88 ? -2.705 -3.818 20.468 1.00 90.00 88 ALA A CA 1
ATOM 696 C C . ALA A 1 88 ? -3.783 -2.958 21.150 1.00 90.00 88 ALA A C 1
ATOM 698 O O . ALA A 1 88 ? -4.576 -3.492 21.929 1.00 90.00 88 ALA A O 1
ATOM 699 N N . SER A 1 89 ? -3.885 -1.671 20.804 1.00 89.19 89 SER A N 1
ATOM 700 C CA . SER A 1 89 ? -4.895 -0.757 21.353 1.00 89.19 89 SER A CA 1
ATOM 701 C C . SER A 1 89 ? -6.317 -1.205 21.016 1.00 89.19 89 SER A C 1
ATOM 703 O O . SER A 1 89 ? -7.187 -1.251 21.888 1.00 89.19 89 SER A O 1
ATOM 705 N N . LEU A 1 90 ? -6.572 -1.612 19.769 1.00 88.75 90 LEU A N 1
ATOM 706 C CA . LEU A 1 90 ? -7.881 -2.134 19.369 1.00 88.75 90 LEU A CA 1
ATOM 707 C C . LEU A 1 90 ? -8.230 -3.420 20.130 1.00 88.75 90 LEU A C 1
ATOM 709 O O . LEU A 1 90 ? -9.358 -3.575 20.598 1.00 88.75 90 LEU A O 1
ATOM 713 N N . LYS A 1 91 ? -7.267 -4.327 20.320 1.00 88.88 91 LYS A N 1
ATOM 714 C CA . LYS A 1 91 ? -7.479 -5.542 21.112 1.00 88.88 91 LYS A CA 1
ATOM 715 C C . LYS A 1 91 ? -7.799 -5.223 22.571 1.00 88.88 91 LYS A C 1
ATOM 717 O O . LYS A 1 91 ? -8.764 -5.760 23.110 1.00 88.88 91 LYS A O 1
ATOM 722 N N . GLN A 1 92 ? -7.025 -4.345 23.200 1.00 87.81 92 GLN A N 1
ATOM 723 C CA . GLN A 1 92 ? -7.175 -3.993 24.611 1.00 87.81 92 GLN A CA 1
ATOM 724 C C . GLN A 1 92 ? -8.500 -3.278 24.895 1.00 87.81 92 GLN A C 1
ATOM 726 O O . GLN A 1 92 ? -9.229 -3.666 25.807 1.00 87.81 92 GLN A O 1
ATOM 731 N N . HIS A 1 93 ? -8.832 -2.255 24.108 1.00 85.19 93 HIS A N 1
ATOM 732 C CA . HIS A 1 93 ? -9.963 -1.373 24.403 1.00 85.19 93 HIS A CA 1
ATOM 733 C C . HIS A 1 93 ? -11.258 -1.824 23.730 1.00 85.19 93 HIS A C 1
ATOM 735 O O . HIS A 1 93 ? -12.348 -1.592 24.255 1.00 85.19 93 HIS A O 1
ATOM 741 N N . LEU A 1 94 ? -11.162 -2.481 22.570 1.00 84.31 94 LEU A N 1
ATOM 742 C CA . LEU A 1 94 ? -12.331 -2.884 21.789 1.00 84.31 94 LEU A CA 1
ATOM 743 C C . LEU A 1 94 ? -12.586 -4.393 21.820 1.00 84.31 94 LEU A C 1
ATOM 745 O O . LEU A 1 94 ? -13.610 -4.831 21.295 1.00 84.31 94 LEU A O 1
ATOM 749 N N . LYS A 1 95 ? -11.708 -5.181 22.457 1.00 85.00 95 LYS A N 1
ATOM 750 C CA . LYS A 1 95 ? -11.777 -6.654 22.481 1.00 85.00 95 LYS A CA 1
ATOM 751 C C . LYS A 1 95 ? -11.806 -7.265 21.076 1.00 85.00 95 LYS A C 1
ATOM 753 O O . LYS A 1 95 ? -12.399 -8.316 20.868 1.00 85.00 95 LYS A O 1
ATOM 758 N N . VAL A 1 96 ? -11.178 -6.580 20.124 1.00 83.94 96 VAL A N 1
ATOM 759 C CA . VAL A 1 96 ? -11.102 -6.999 18.724 1.00 83.94 96 VAL A CA 1
ATOM 760 C C . VAL A 1 96 ? -9.931 -7.952 18.572 1.00 83.94 96 VAL A C 1
ATOM 762 O O . VAL A 1 96 ? -8.802 -7.625 18.943 1.00 83.94 96 VAL A O 1
ATOM 765 N N . ASN A 1 97 ? -10.182 -9.124 18.008 1.00 86.94 97 ASN A N 1
ATOM 766 C CA . ASN A 1 97 ? -9.113 -9.993 17.556 1.00 86.94 97 ASN A CA 1
ATOM 767 C C . ASN A 1 97 ? -8.858 -9.681 16.083 1.00 86.94 97 ASN A C 1
ATOM 769 O O . ASN A 1 97 ? -9.554 -10.160 15.196 1.00 86.94 97 ASN A O 1
ATOM 773 N N . ILE A 1 98 ? -7.859 -8.832 15.846 1.00 85.62 98 ILE A N 1
ATOM 774 C CA . ILE A 1 98 ? -7.577 -8.234 14.539 1.00 85.62 98 ILE A CA 1
ATOM 775 C C . ILE A 1 98 ? -7.531 -9.276 13.419 1.00 85.62 98 ILE A C 1
ATOM 777 O O . ILE A 1 98 ? -8.208 -9.093 12.415 1.00 85.62 98 ILE A O 1
ATOM 781 N N . GLU A 1 99 ? -6.829 -10.392 13.609 1.00 89.38 99 GLU A N 1
ATOM 782 C CA . GLU A 1 99 ? -6.704 -11.418 12.565 1.00 89.38 99 GLU A CA 1
ATOM 783 C C . GLU A 1 99 ? -8.017 -12.170 12.292 1.00 89.38 99 GLU A C 1
ATOM 785 O O . GLU A 1 99 ? -8.274 -12.570 11.160 1.00 89.38 99 GLU A O 1
ATOM 790 N N . SER A 1 100 ? -8.888 -12.354 13.292 1.00 87.94 100 SER A N 1
ATOM 791 C CA . SER A 1 100 ? -10.192 -12.992 13.058 1.00 87.94 100 SER A CA 1
ATOM 792 C C . SER A 1 100 ? -11.249 -12.018 12.543 1.00 87.94 100 SER A C 1
ATOM 794 O O . SER A 1 100 ? -12.149 -12.424 11.804 1.00 87.94 100 SER A O 1
ATOM 796 N N . ASP A 1 101 ? -11.151 -10.747 12.925 1.00 89.00 101 ASP A N 1
ATOM 797 C CA . ASP A 1 101 ? -12.195 -9.744 12.715 1.00 89.00 101 ASP A CA 1
ATOM 798 C C . ASP A 1 101 ? -11.954 -8.895 11.459 1.00 89.00 101 ASP A C 1
ATOM 800 O O . ASP A 1 101 ? -12.884 -8.243 10.971 1.00 89.00 101 ASP A O 1
ATOM 804 N N . ILE A 1 102 ? -10.739 -8.924 10.901 1.00 89.44 102 ILE A N 1
ATOM 805 C CA . ILE A 1 102 ? -10.424 -8.344 9.595 1.00 89.44 102 ILE A CA 1
ATOM 806 C C . ILE A 1 102 ? -11.144 -9.114 8.484 1.00 89.44 102 ILE A C 1
ATOM 808 O O . ILE A 1 102 ? -11.204 -10.343 8.455 1.00 89.44 102 ILE A O 1
ATOM 812 N N . TYR A 1 103 ? -11.723 -8.345 7.568 1.00 87.94 103 TYR A N 1
ATOM 813 C CA . TYR A 1 103 ? -12.230 -8.789 6.276 1.00 87.94 103 TYR A CA 1
ATOM 814 C C . TYR A 1 103 ? -11.149 -8.672 5.195 1.00 87.94 103 TYR A C 1
ATOM 816 O O . TYR A 1 103 ? -10.986 -9.582 4.392 1.00 87.94 103 TYR A O 1
ATOM 824 N N . ALA A 1 104 ? -10.430 -7.547 5.178 1.00 90.00 104 ALA A N 1
ATOM 825 C CA . ALA A 1 104 ? -9.337 -7.278 4.254 1.00 90.00 104 ALA A CA 1
ATOM 826 C C . ALA A 1 104 ? -8.413 -6.189 4.817 1.00 90.00 104 ALA A C 1
ATOM 828 O O . ALA A 1 104 ? -8.817 -5.363 5.644 1.00 90.00 104 ALA A O 1
ATOM 829 N N . VAL A 1 105 ? -7.189 -6.143 4.314 1.00 92.38 105 VAL A N 1
ATOM 830 C CA . VAL A 1 105 ? -6.227 -5.068 4.538 1.00 92.38 105 VAL A CA 1
ATOM 831 C C . VAL A 1 105 ? -5.772 -4.552 3.190 1.00 92.38 105 VAL A C 1
ATOM 833 O O . VAL A 1 105 ? -5.362 -5.330 2.335 1.00 92.38 105 VAL A O 1
ATOM 836 N N . ARG A 1 106 ? -5.814 -3.230 3.012 1.00 93.19 106 ARG A N 1
ATOM 837 C CA . ARG A 1 106 ? -5.201 -2.561 1.864 1.00 93.19 106 ARG A CA 1
ATOM 838 C C . ARG A 1 106 ? -4.011 -1.727 2.317 1.00 93.19 106 ARG A C 1
ATOM 840 O O . ARG A 1 106 ? -4.148 -0.811 3.136 1.00 93.19 106 ARG A O 1
ATOM 847 N N . VAL A 1 107 ? -2.843 -1.989 1.753 1.00 93.31 107 VAL A N 1
ATOM 848 C CA . VAL A 1 107 ? -1.657 -1.143 1.874 1.00 93.31 107 VAL A CA 1
ATOM 849 C C . VAL A 1 107 ? -1.515 -0.354 0.578 1.00 93.31 107 VAL A C 1
ATOM 851 O O . VAL A 1 107 ? -1.496 -0.920 -0.507 1.00 93.31 107 VAL A O 1
ATOM 854 N N . VAL A 1 108 ? -1.434 0.970 0.699 1.00 93.19 108 VAL A N 1
ATOM 855 C CA . VAL A 1 108 ? -1.069 1.845 -0.417 1.00 93.19 108 VAL A CA 1
ATOM 856 C C . VAL A 1 108 ? 0.334 2.340 -0.131 1.00 93.19 108 VAL A C 1
ATOM 858 O O . VAL A 1 108 ? 0.559 2.962 0.909 1.00 93.19 108 VAL A O 1
ATOM 861 N N . PHE A 1 109 ? 1.258 2.014 -1.022 1.00 92.00 109 PHE A N 1
ATOM 862 C CA . PHE A 1 109 ? 2.663 2.370 -0.920 1.00 92.00 109 PHE A CA 1
ATOM 863 C C . PHE A 1 109 ? 3.045 3.265 -2.093 1.00 92.00 109 PHE A C 1
ATOM 865 O O . PHE A 1 109 ? 2.694 2.973 -3.236 1.00 92.00 109 PHE A O 1
ATOM 872 N N . HIS A 1 110 ? 3.768 4.342 -1.804 1.00 91.75 110 HIS A N 1
ATOM 873 C CA . HIS A 1 110 ? 4.301 5.255 -2.805 1.00 91.75 110 HIS A CA 1
ATOM 874 C C . HIS A 1 110 ? 5.810 5.352 -2.619 1.00 91.75 110 HIS A C 1
ATOM 876 O O . HIS A 1 110 ? 6.279 5.659 -1.524 1.00 91.75 110 HIS A O 1
ATOM 882 N N . SER A 1 111 ? 6.560 5.122 -3.690 1.00 90.88 111 SER A N 1
ATOM 883 C CA . SER A 1 111 ? 8.008 5.292 -3.715 1.00 90.88 111 SER A CA 1
ATOM 884 C C . SER A 1 111 ? 8.402 6.184 -4.877 1.00 90.88 111 SER A C 1
ATOM 886 O O . SER A 1 111 ? 7.960 5.974 -6.006 1.00 90.88 111 SER A O 1
ATOM 888 N N . ILE A 1 112 ? 9.226 7.185 -4.577 1.00 91.25 112 ILE A N 1
ATOM 889 C CA . ILE A 1 112 ? 9.945 7.951 -5.587 1.00 91.25 112 ILE A CA 1
ATOM 890 C C . ILE A 1 112 ? 11.299 7.271 -5.749 1.00 91.25 112 ILE A C 1
ATOM 892 O O . ILE A 1 112 ? 12.050 7.148 -4.780 1.00 91.25 112 ILE A O 1
ATOM 896 N N . VAL A 1 113 ? 11.582 6.801 -6.958 1.00 90.31 113 VAL A N 1
ATOM 897 C CA . VAL A 1 113 ? 12.823 6.099 -7.286 1.00 90.31 113 VAL A CA 1
ATOM 898 C C . VAL A 1 113 ? 13.590 6.958 -8.271 1.00 90.31 113 VAL A C 1
ATOM 900 O O . VAL A 1 113 ? 13.096 7.210 -9.366 1.00 90.31 113 VAL A O 1
ATOM 903 N N . THR A 1 114 ? 14.783 7.411 -7.896 1.00 89.38 114 THR A N 1
ATOM 904 C CA . THR A 1 114 ? 15.682 8.087 -8.834 1.00 89.38 114 THR A CA 1
ATOM 905 C C . THR A 1 114 ? 16.192 7.062 -9.836 1.00 89.38 114 THR A C 1
ATOM 907 O O . THR A 1 114 ? 16.785 6.054 -9.447 1.00 89.38 114 THR A O 1
ATOM 910 N N . GLY A 1 115 ? 15.910 7.302 -11.110 1.00 81.94 115 GLY A N 1
ATOM 911 C CA . GLY A 1 115 ? 16.404 6.484 -12.201 1.00 81.94 115 GLY A CA 1
ATOM 912 C C . GLY A 1 115 ? 17.894 6.679 -12.407 1.00 81.94 115 GLY A C 1
ATOM 913 O O . GLY A 1 115 ? 18.472 7.704 -12.040 1.00 81.94 115 GLY A O 1
ATOM 914 N N . THR A 1 116 ? 18.525 5.671 -12.996 1.00 76.75 116 THR A N 1
ATOM 915 C CA . THR A 1 116 ? 19.953 5.750 -13.320 1.00 76.75 116 THR A CA 1
ATOM 916 C C . THR A 1 116 ? 20.209 6.388 -14.688 1.00 76.75 116 THR A C 1
ATOM 918 O O . THR A 1 116 ? 21.333 6.807 -14.957 1.00 76.75 116 THR A O 1
ATOM 921 N N . GLU A 1 117 ? 19.178 6.501 -15.536 1.00 69.88 117 GLU A N 1
ATOM 922 C CA . GLU A 1 117 ? 19.253 6.983 -16.923 1.00 69.88 117 GLU A CA 1
ATOM 923 C C . GLU A 1 117 ? 17.944 7.668 -17.390 1.00 69.88 117 GLU A C 1
ATOM 925 O O . GLU A 1 117 ? 17.098 8.027 -16.571 1.00 69.88 117 GLU A O 1
ATOM 930 N N . ASP A 1 118 ? 17.784 7.877 -18.708 1.00 71.94 118 ASP A N 1
ATOM 931 C CA . ASP A 1 118 ? 16.615 8.509 -19.334 1.00 71.94 118 ASP A CA 1
ATOM 932 C C . ASP A 1 118 ? 15.322 7.715 -19.065 1.00 71.94 118 ASP A C 1
ATOM 934 O O . ASP A 1 118 ? 14.974 6.743 -19.739 1.00 71.94 118 ASP A O 1
ATOM 938 N N . ILE A 1 119 ? 14.585 8.173 -18.060 1.00 73.88 119 ILE A N 1
ATOM 939 C CA . ILE A 1 119 ? 13.295 7.642 -17.612 1.00 73.88 119 ILE A CA 1
ATOM 940 C C . ILE A 1 119 ? 12.269 7.558 -18.731 1.00 73.88 119 ILE A C 1
ATOM 942 O O . ILE A 1 119 ? 11.465 6.619 -18.783 1.00 73.88 119 ILE A O 1
ATOM 946 N N . HIS A 1 120 ? 12.294 8.537 -19.634 1.00 74.31 120 HIS A N 1
ATOM 947 C CA . HIS A 1 120 ? 11.365 8.581 -20.746 1.00 74.31 120 HIS A CA 1
ATOM 948 C C . HIS A 1 120 ? 11.616 7.410 -21.697 1.00 74.31 120 HIS A C 1
ATOM 950 O O . HIS A 1 120 ? 10.668 6.782 -22.173 1.00 74.31 120 HIS A O 1
ATOM 956 N N . MET A 1 121 ? 12.882 7.034 -21.904 1.00 74.50 121 MET A N 1
ATOM 957 C CA . MET A 1 121 ? 13.244 5.853 -22.685 1.00 74.50 121 MET A CA 1
ATOM 958 C C . MET A 1 121 ? 12.667 4.564 -22.079 1.00 74.50 121 MET A C 1
ATOM 960 O O . MET A 1 121 ? 12.137 3.737 -22.818 1.00 74.50 121 MET A O 1
ATOM 964 N N . MET A 1 122 ? 12.725 4.382 -20.755 1.00 80.56 122 MET A N 1
ATOM 965 C CA . MET A 1 122 ? 12.187 3.175 -20.109 1.00 80.56 122 MET A CA 1
ATOM 966 C C . MET A 1 122 ? 10.667 3.066 -20.290 1.00 80.56 122 MET A C 1
ATOM 968 O O . MET A 1 122 ? 10.166 2.023 -20.715 1.00 80.56 122 MET A O 1
ATOM 972 N N . LEU A 1 123 ? 9.930 4.148 -20.012 1.00 78.19 123 LEU A N 1
ATOM 973 C CA . LEU A 1 123 ? 8.469 4.161 -20.135 1.00 78.19 123 LEU A CA 1
ATOM 974 C C . LEU A 1 123 ? 8.008 3.999 -21.588 1.00 78.19 123 LEU A C 1
ATOM 976 O O . LEU A 1 123 ? 6.978 3.379 -21.837 1.00 78.19 123 LEU A O 1
ATOM 980 N N . THR A 1 124 ? 8.771 4.502 -22.560 1.00 76.19 124 THR A N 1
ATOM 981 C CA . THR A 1 124 ? 8.416 4.397 -23.982 1.00 76.19 124 THR A CA 1
ATOM 982 C C . THR A 1 124 ? 8.796 3.058 -24.604 1.00 76.19 124 THR A C 1
ATOM 984 O O . THR A 1 124 ? 8.001 2.537 -25.380 1.00 76.19 124 THR A O 1
ATOM 987 N N . LYS A 1 125 ? 9.940 2.456 -24.258 1.00 74.19 125 LYS A N 1
ATOM 988 C CA . LYS A 1 125 ? 10.419 1.213 -24.895 1.00 74.19 125 LYS A CA 1
ATOM 989 C C . LYS A 1 125 ? 9.864 -0.076 -24.299 1.00 74.19 125 LYS A C 1
ATOM 991 O O . LYS A 1 125 ? 9.895 -1.112 -24.962 1.00 74.19 125 LYS A O 1
ATOM 996 N N . LEU A 1 126 ? 9.400 -0.055 -23.050 1.00 71.75 126 LEU A N 1
ATOM 997 C CA . LEU A 1 126 ? 8.923 -1.275 -22.408 1.00 71.75 126 LEU A CA 1
ATOM 998 C C . LEU A 1 126 ? 7.511 -1.638 -22.893 1.00 71.75 126 LEU A C 1
ATOM 1000 O O . LEU A 1 126 ? 6.508 -1.203 -22.329 1.00 71.75 126 LEU A O 1
ATOM 1004 N N . ASP A 1 127 ? 7.439 -2.461 -23.936 1.00 70.44 127 ASP A N 1
ATOM 1005 C CA . ASP A 1 127 ? 6.167 -2.926 -24.508 1.00 70.44 127 ASP A CA 1
ATOM 1006 C C . ASP A 1 127 ? 5.719 -4.295 -23.967 1.00 70.44 127 ASP A C 1
ATOM 1008 O O . ASP A 1 127 ? 4.570 -4.698 -24.152 1.00 70.44 127 ASP A O 1
ATOM 1012 N N . ARG A 1 128 ? 6.617 -5.029 -23.294 1.00 74.25 128 ARG A N 1
ATOM 1013 C CA . ARG A 1 128 ? 6.348 -6.338 -22.676 1.00 74.25 128 ARG A CA 1
ATOM 1014 C C . ARG A 1 128 ? 7.069 -6.471 -21.343 1.00 74.25 128 ARG A C 1
ATOM 1016 O O . ARG A 1 128 ? 8.155 -5.930 -21.166 1.00 74.25 128 ARG A O 1
ATOM 1023 N N . ILE A 1 129 ? 6.482 -7.251 -20.436 1.00 82.19 129 ILE A N 1
ATOM 1024 C CA . ILE A 1 129 ? 7.020 -7.484 -19.086 1.00 82.19 129 ILE A CA 1
ATOM 1025 C C . ILE A 1 129 ? 7.597 -8.890 -18.882 1.00 82.19 129 ILE A C 1
ATOM 1027 O O . ILE A 1 129 ? 8.146 -9.175 -17.824 1.00 82.19 129 ILE A O 1
ATOM 1031 N N . ASP A 1 130 ? 7.485 -9.772 -19.880 1.00 81.75 130 ASP A N 1
ATOM 1032 C CA . ASP A 1 130 ? 7.868 -11.188 -19.753 1.00 81.75 130 ASP A CA 1
ATOM 1033 C C . ASP A 1 130 ? 9.373 -11.392 -19.524 1.00 81.75 130 ASP A C 1
ATOM 1035 O O . ASP A 1 130 ? 9.776 -12.387 -18.930 1.00 81.75 130 ASP A O 1
ATOM 1039 N N . ASN A 1 131 ? 10.199 -10.431 -19.946 1.00 83.44 131 ASN A N 1
ATOM 1040 C CA . ASN A 1 131 ? 11.652 -10.461 -19.767 1.00 83.44 131 ASN A CA 1
ATOM 1041 C C . ASN A 1 131 ? 12.114 -9.836 -18.440 1.00 83.44 131 ASN A C 1
ATOM 1043 O O . ASN A 1 131 ? 13.316 -9.732 -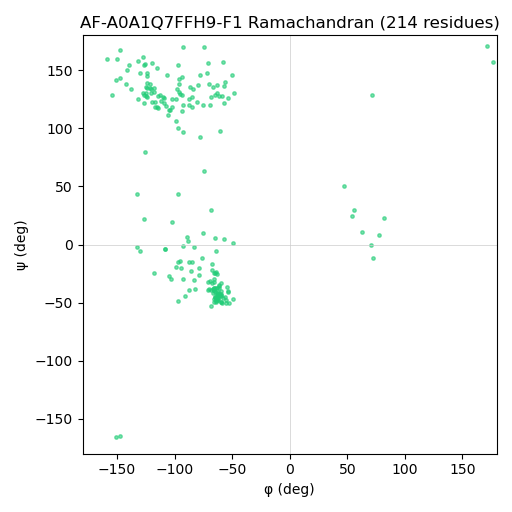18.218 1.00 83.44 131 ASN A O 1
ATOM 1047 N N . ILE A 1 132 ? 11.188 -9.404 -17.575 1.00 87.50 132 ILE A N 1
ATOM 1048 C CA . ILE A 1 132 ? 11.494 -8.853 -16.249 1.00 87.50 132 ILE A CA 1
ATOM 1049 C C . ILE A 1 132 ? 11.291 -9.973 -15.219 1.00 87.50 132 ILE A C 1
ATOM 1051 O O . ILE A 1 132 ? 10.138 -10.311 -14.931 1.00 87.50 132 ILE A O 1
ATOM 1055 N N . PRO A 1 133 ? 12.361 -10.565 -14.653 1.00 88.81 133 PRO A N 1
ATOM 1056 C CA . PRO A 1 133 ? 12.268 -11.743 -13.785 1.00 88.81 133 PRO A CA 1
ATOM 1057 C C . PRO A 1 133 ? 11.303 -11.590 -12.605 1.00 88.81 133 PRO A C 1
ATOM 1059 O O . PRO A 1 133 ? 10.546 -12.511 -12.296 1.00 88.81 133 PRO A O 1
ATOM 1062 N N . THR A 1 134 ? 11.274 -10.415 -11.973 1.00 87.94 134 THR A N 1
ATOM 1063 C CA . THR A 1 134 ? 10.392 -10.120 -10.835 1.00 87.94 134 THR A CA 1
ATOM 1064 C C . THR A 1 134 ? 8.906 -10.115 -11.222 1.00 87.94 134 THR A C 1
ATOM 1066 O O . THR A 1 134 ? 8.042 -10.375 -10.376 1.00 87.94 134 THR A O 1
ATOM 1069 N N . LEU A 1 135 ? 8.588 -9.859 -12.497 1.00 87.50 135 LEU A N 1
ATOM 1070 C CA . LEU A 1 135 ? 7.218 -9.775 -13.011 1.00 87.50 135 LEU A CA 1
ATOM 1071 C C . LEU A 1 135 ? 6.772 -11.019 -13.790 1.00 87.50 135 LEU A C 1
ATOM 1073 O O . LEU A 1 135 ? 5.575 -11.336 -13.808 1.00 87.50 135 LEU A O 1
ATOM 1077 N N . ALA A 1 136 ? 7.715 -11.710 -14.431 1.00 85.25 136 ALA A N 1
ATOM 1078 C CA . ALA A 1 136 ? 7.470 -12.805 -15.357 1.00 85.25 136 ALA A CA 1
ATOM 1079 C C . ALA A 1 136 ? 6.588 -13.895 -14.730 1.00 85.25 136 ALA A C 1
ATOM 1081 O O . ALA A 1 136 ? 6.842 -14.399 -13.636 1.00 85.25 136 ALA A O 1
ATOM 1082 N N . GLY A 1 137 ? 5.491 -14.231 -15.414 1.00 82.56 137 GLY A N 1
ATOM 1083 C CA . GLY A 1 137 ? 4.524 -15.231 -14.950 1.00 82.56 137 GLY A CA 1
ATOM 1084 C C . GLY A 1 137 ? 3.640 -14.805 -13.768 1.00 82.56 137 GLY A C 1
ATOM 1085 O O . GLY A 1 137 ? 2.638 -15.468 -13.519 1.00 82.56 137 GLY A O 1
ATOM 1086 N N . ARG A 1 138 ? 3.939 -13.690 -13.087 1.00 85.62 138 ARG A N 1
ATOM 1087 C CA . ARG A 1 138 ? 3.243 -13.234 -11.867 1.00 85.62 138 ARG A CA 1
ATOM 1088 C C . ARG A 1 138 ? 2.289 -12.068 -12.101 1.00 85.62 138 ARG A C 1
ATOM 1090 O O . ARG A 1 138 ? 1.307 -11.935 -11.374 1.00 85.62 138 ARG A O 1
ATOM 1097 N N . TYR A 1 139 ? 2.550 -11.250 -13.118 1.00 88.38 139 TYR A N 1
ATOM 1098 C CA . TYR A 1 139 ? 1.758 -10.060 -13.432 1.00 88.38 139 TYR A CA 1
ATOM 1099 C C . TYR A 1 139 ? 1.284 -10.052 -14.887 1.00 88.38 139 TYR A C 1
ATOM 1101 O O . TYR A 1 139 ? 1.899 -10.659 -15.765 1.00 88.38 139 TYR A O 1
ATOM 1109 N N . PHE A 1 140 ? 0.179 -9.356 -15.137 1.00 86.94 140 PHE A N 1
ATOM 1110 C CA . PHE A 1 140 ? -0.179 -8.817 -16.445 1.00 86.94 140 PHE A CA 1
ATOM 1111 C C . PHE A 1 140 ? 0.231 -7.347 -16.484 1.00 86.94 140 PHE A C 1
ATOM 1113 O O . PHE A 1 140 ? -0.048 -6.617 -15.537 1.00 86.94 140 PHE A O 1
ATOM 1120 N N . GLY A 1 141 ? 0.885 -6.919 -17.563 1.00 86.00 141 GLY A N 1
ATOM 1121 C CA . GLY A 1 141 ? 1.370 -5.551 -17.725 1.00 86.00 141 GLY A CA 1
ATOM 1122 C C . GLY A 1 141 ? 0.832 -4.902 -18.989 1.00 86.00 141 GLY A C 1
ATOM 1123 O O . GLY A 1 141 ? 0.754 -5.555 -20.027 1.00 86.00 141 GLY A O 1
ATOM 1124 N N . HIS A 1 142 ? 0.461 -3.630 -18.898 1.00 84.56 142 HIS A N 1
ATOM 1125 C CA . HIS A 1 142 ? 0.035 -2.817 -20.036 1.00 84.56 142 HIS A CA 1
ATOM 1126 C C . HIS A 1 142 ? 0.377 -1.341 -19.808 1.00 84.56 142 HIS A C 1
ATOM 1128 O O . HIS A 1 142 ? 0.557 -0.903 -18.672 1.00 84.56 142 HIS A O 1
ATOM 1134 N N . LYS A 1 143 ? 0.446 -0.562 -20.890 1.00 84.56 143 LYS A N 1
ATOM 1135 C CA . LYS A 1 143 ? 0.482 0.903 -20.807 1.00 84.56 143 LYS A CA 1
ATOM 1136 C C . LYS A 1 143 ? -0.938 1.433 -20.689 1.00 84.56 143 LYS A C 1
ATOM 1138 O O . LYS A 1 143 ? -1.823 0.999 -21.426 1.00 84.56 143 LYS A O 1
ATOM 1143 N N . ASN A 1 144 ? -1.157 2.360 -19.766 1.00 80.62 144 ASN A N 1
ATOM 1144 C CA . ASN A 1 144 ? -2.428 3.063 -19.655 1.00 80.62 144 ASN A CA 1
ATOM 1145 C C . ASN A 1 144 ? -2.404 4.379 -20.466 1.00 80.62 144 ASN A C 1
ATOM 1147 O O . ASN A 1 144 ? -1.339 4.802 -20.912 1.00 80.62 144 ASN A O 1
ATOM 1151 N N . PRO A 1 145 ? -3.551 5.063 -20.647 1.00 79.88 145 PRO A N 1
ATOM 1152 C CA . PRO A 1 145 ? -3.635 6.295 -21.445 1.00 79.88 145 PRO A CA 1
ATOM 1153 C C . PRO A 1 145 ? -2.836 7.498 -20.918 1.00 79.88 145 PRO A C 1
ATOM 1155 O O . PRO A 1 145 ? -2.823 8.539 -21.563 1.00 79.88 145 PRO A O 1
ATOM 1158 N N . MET A 1 146 ? -2.220 7.385 -19.739 1.00 80.81 146 MET A N 1
ATOM 1159 C CA . MET A 1 146 ? -1.363 8.411 -19.136 1.00 80.81 146 MET A CA 1
ATOM 1160 C C . MET A 1 146 ? 0.127 8.066 -19.296 1.00 80.81 146 MET A C 1
ATOM 1162 O O . MET A 1 146 ? 0.939 8.526 -18.494 1.00 80.81 146 MET A O 1
ATOM 1166 N N . ASP A 1 147 ? 0.462 7.188 -20.248 1.00 78.81 147 ASP A N 1
ATOM 1167 C CA . ASP A 1 147 ? 1.808 6.653 -20.505 1.00 78.81 147 ASP A CA 1
ATOM 1168 C C . ASP A 1 147 ? 2.477 6.010 -19.279 1.00 78.81 147 ASP A C 1
ATOM 1170 O O . ASP A 1 147 ? 3.699 5.889 -19.184 1.00 78.81 147 ASP A O 1
ATOM 1174 N N . ALA A 1 148 ? 1.665 5.557 -18.321 1.00 86.94 148 ALA A N 1
ATOM 1175 C CA . ALA A 1 148 ? 2.135 4.822 -17.162 1.00 86.94 148 ALA A CA 1
ATOM 1176 C C . ALA A 1 148 ? 2.074 3.317 -17.421 1.00 86.94 148 ALA A C 1
ATOM 1178 O O . ALA A 1 148 ? 1.127 2.809 -18.027 1.00 86.94 148 ALA A O 1
ATOM 1179 N N . ILE A 1 149 ? 3.054 2.593 -16.887 1.00 89.38 149 ILE A N 1
ATOM 1180 C CA . ILE A 1 149 ? 3.038 1.133 -16.876 1.00 89.38 149 ILE A CA 1
ATOM 1181 C C . ILE A 1 149 ? 2.149 0.698 -15.715 1.00 89.38 149 ILE A C 1
ATOM 1183 O O . ILE A 1 149 ? 2.390 1.071 -14.564 1.00 89.38 149 ILE A O 1
ATOM 1187 N N . GLN A 1 150 ? 1.120 -0.083 -16.021 1.00 91.12 150 GLN A N 1
ATOM 1188 C CA . GLN A 1 150 ? 0.222 -0.672 -15.042 1.00 91.12 150 GLN A CA 1
ATOM 1189 C C . GLN A 1 150 ? 0.404 -2.189 -15.013 1.00 91.12 150 GLN A C 1
ATOM 1191 O O . GLN A 1 150 ? 0.392 -2.850 -16.053 1.00 91.12 150 GLN A O 1
ATOM 1196 N N . LEU A 1 151 ? 0.598 -2.728 -13.811 1.00 91.06 151 LEU A N 1
ATOM 1197 C CA . LEU A 1 151 ? 0.907 -4.128 -13.550 1.00 91.06 151 LEU A CA 1
ATOM 1198 C C . LEU A 1 151 ? -0.094 -4.680 -12.539 1.00 91.06 151 LEU A C 1
ATOM 1200 O O . LEU A 1 151 ? -0.150 -4.208 -11.409 1.00 91.06 151 LEU A O 1
ATOM 1204 N N . THR A 1 152 ? -0.829 -5.722 -12.904 1.00 89.50 152 THR A N 1
ATOM 1205 C CA . THR A 1 152 ? -1.806 -6.361 -12.013 1.00 89.50 152 THR A CA 1
ATOM 1206 C C . THR A 1 152 ? -1.441 -7.824 -11.807 1.00 89.50 152 THR A C 1
ATOM 1208 O O . THR A 1 152 ? -1.107 -8.521 -12.767 1.00 89.50 152 THR A O 1
ATOM 1211 N N . SER A 1 153 ? -1.469 -8.305 -10.562 1.00 87.94 153 SER A N 1
ATOM 1212 C CA . SER A 1 153 ? -1.181 -9.709 -10.251 1.00 87.94 153 SER A CA 1
ATOM 1213 C C . SER A 1 153 ? -2.114 -10.649 -11.016 1.00 87.94 153 SER A C 1
ATOM 1215 O O . SER A 1 153 ? -3.324 -10.422 -11.079 1.00 87.94 153 SER A O 1
ATOM 1217 N N . LYS A 1 154 ? -1.568 -11.735 -11.576 1.00 84.06 154 LYS A N 1
ATOM 1218 C CA . LYS A 1 154 ? -2.389 -12.792 -12.177 1.00 84.06 154 LYS A CA 1
ATOM 1219 C C . LYS A 1 154 ? -3.160 -13.513 -11.071 1.00 84.06 154 LYS A C 1
ATOM 1221 O O . LYS A 1 154 ? -2.555 -13.992 -10.116 1.00 84.06 154 LYS A O 1
ATOM 1226 N N . THR A 1 155 ? -4.477 -13.626 -11.213 1.00 67.31 155 THR A N 1
ATOM 1227 C CA . THR A 1 155 ? -5.332 -14.403 -10.307 1.00 67.31 155 THR A CA 1
ATOM 1228 C C . THR A 1 155 ? -5.744 -15.711 -11.001 1.00 67.31 155 THR A C 1
ATOM 1230 O O . THR A 1 155 ? -6.376 -15.697 -12.053 1.00 67.31 155 TH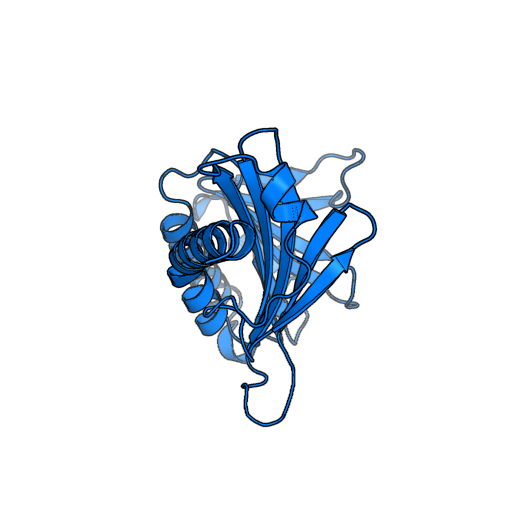R A O 1
ATOM 1233 N N . GLY A 1 156 ? -5.312 -16.862 -10.466 1.00 57.50 156 GLY A N 1
ATOM 1234 C CA . GLY A 1 156 ? -5.498 -18.195 -11.067 1.00 57.50 156 GLY A CA 1
ATOM 1235 C C . GLY A 1 156 ? -4.823 -19.306 -10.247 1.00 57.50 156 GLY A C 1
ATOM 1236 O O . GLY A 1 156 ? -3.909 -19.014 -9.482 1.00 57.50 156 GLY A O 1
ATOM 1237 N N . SER A 1 157 ? -5.295 -20.552 -10.391 1.00 50.16 157 SER A N 1
ATOM 1238 C CA . SER A 1 157 ? -5.340 -21.679 -9.421 1.00 50.16 157 SER A CA 1
ATOM 1239 C C . SER A 1 157 ? -4.092 -22.101 -8.616 1.00 50.16 157 SER A C 1
ATOM 1241 O O . SER A 1 157 ? -4.210 -23.024 -7.817 1.00 50.16 157 SER A O 1
ATOM 1243 N N . GLU A 1 158 ? -2.937 -21.451 -8.745 1.00 45.94 158 GLU A N 1
ATOM 1244 C CA . GLU A 1 158 ? -1.711 -21.795 -7.997 1.00 45.94 158 GLU A CA 1
ATOM 1245 C C . GLU A 1 158 ? -0.993 -20.591 -7.354 1.00 45.94 158 GLU A C 1
ATOM 1247 O O . GLU A 1 158 ? -0.032 -20.770 -6.608 1.00 45.94 158 GLU A O 1
ATOM 1252 N N . LEU A 1 159 ? -1.483 -19.361 -7.548 1.00 50.19 159 LEU A N 1
ATOM 1253 C CA . LEU A 1 159 ? -1.007 -18.179 -6.823 1.00 50.19 159 LEU A CA 1
ATOM 1254 C C . LEU A 1 159 ? -2.066 -17.804 -5.788 1.00 50.19 159 LEU A C 1
ATOM 1256 O O . LEU A 1 159 ? -3.194 -17.454 -6.132 1.00 50.19 159 LEU A O 1
ATOM 1260 N N . SER A 1 160 ? -1.726 -17.986 -4.511 1.00 48.03 160 SER A N 1
ATOM 1261 C CA . SER A 1 160 ? -2.666 -17.919 -3.394 1.00 48.03 160 SER A CA 1
ATOM 1262 C C . SER A 1 160 ? -3.549 -16.673 -3.457 1.00 48.03 160 SER A C 1
ATOM 1264 O O . SER A 1 160 ? -3.034 -15.560 -3.504 1.00 48.03 160 SER A O 1
ATOM 1266 N N . GLN A 1 161 ? -4.862 -16.858 -3.319 1.00 55.56 161 GLN A N 1
ATOM 1267 C CA . GLN A 1 161 ? -5.876 -15.801 -3.165 1.00 55.56 161 GLN A CA 1
ATOM 1268 C C . GLN A 1 161 ? -5.640 -14.857 -1.959 1.00 55.56 161 GLN A C 1
ATOM 1270 O O . GLN A 1 161 ? -6.479 -14.014 -1.668 1.00 55.56 161 GLN A O 1
ATOM 1275 N N . LYS A 1 162 ? -4.520 -15.008 -1.240 1.00 64.88 162 LYS A N 1
ATOM 1276 C CA . LYS A 1 162 ? -4.175 -14.299 -0.005 1.00 64.88 162 LYS A CA 1
ATOM 1277 C C . LYS A 1 162 ? -3.525 -12.937 -0.229 1.00 64.88 162 LYS A C 1
ATOM 1279 O O . LYS A 1 162 ? -3.418 -12.167 0.721 1.00 64.88 162 LYS A O 1
ATOM 1284 N N . PHE A 1 163 ? -3.057 -12.639 -1.440 1.00 74.69 163 PHE A N 1
ATOM 1285 C CA . PHE A 1 163 ? -2.523 -11.320 -1.760 1.00 74.69 163 PHE A CA 1
ATOM 1286 C C . PHE A 1 163 ? -2.799 -10.942 -3.216 1.00 74.69 163 PHE A C 1
ATOM 1288 O O . PHE A 1 163 ? -2.749 -11.780 -4.116 1.00 74.69 163 PHE A O 1
ATOM 1295 N N . TRP A 1 164 ? -3.072 -9.664 -3.444 1.00 87.12 164 TRP A N 1
ATOM 1296 C CA . TRP A 1 164 ? -3.301 -9.083 -4.759 1.00 87.12 164 TRP A CA 1
ATOM 1297 C C . TRP A 1 164 ? -2.594 -7.733 -4.844 1.00 87.12 164 TRP A C 1
ATOM 1299 O O . TRP A 1 164 ? -2.695 -6.932 -3.918 1.00 87.12 164 TRP A O 1
ATOM 1309 N N . ASN A 1 165 ? -1.873 -7.484 -5.939 1.00 89.56 165 ASN A N 1
ATOM 1310 C CA . ASN A 1 165 ? -1.216 -6.206 -6.192 1.00 89.56 165 ASN A CA 1
ATOM 1311 C C . ASN A 1 165 ? -1.706 -5.586 -7.502 1.00 89.56 165 ASN A C 1
ATOM 1313 O O . ASN A 1 165 ? -1.704 -6.241 -8.548 1.00 89.56 165 ASN A O 1
ATOM 1317 N N . ASP A 1 166 ? -2.004 -4.292 -7.452 1.00 91.88 166 ASP A N 1
ATOM 1318 C CA . ASP A 1 166 ? -2.059 -3.406 -8.616 1.00 91.88 166 ASP A CA 1
ATOM 1319 C C . ASP A 1 166 ? -0.993 -2.330 -8.458 1.00 91.88 166 ASP A C 1
ATOM 1321 O O . ASP A 1 166 ? -0.926 -1.630 -7.446 1.00 91.88 166 ASP A O 1
ATOM 1325 N N . MET A 1 167 ? -0.099 -2.249 -9.434 1.00 93.62 167 MET A N 1
ATOM 1326 C CA . MET A 1 167 ? 1.058 -1.372 -9.403 1.00 93.62 167 MET A CA 1
ATOM 1327 C C . MET A 1 167 ? 1.017 -0.436 -10.592 1.00 93.62 167 MET A C 1
ATOM 1329 O O . MET A 1 167 ? 0.755 -0.842 -11.721 1.00 93.62 167 MET A O 1
ATOM 1333 N N . ARG A 1 168 ? 1.347 0.823 -10.338 1.00 93.81 168 ARG A N 1
ATOM 1334 C CA . ARG A 1 168 ? 1.477 1.854 -11.355 1.00 93.81 168 ARG A CA 1
ATOM 1335 C C . ARG A 1 168 ? 2.856 2.479 -11.268 1.00 93.81 168 ARG A C 1
ATOM 1337 O O . ARG A 1 168 ? 3.251 2.957 -10.207 1.00 93.81 168 ARG A O 1
ATOM 1344 N N . ILE A 1 169 ? 3.541 2.527 -12.401 1.00 92.81 169 ILE A N 1
ATOM 1345 C CA . ILE A 1 169 ? 4.854 3.147 -12.557 1.00 92.81 169 ILE A CA 1
ATOM 1346 C C . ILE A 1 169 ? 4.686 4.292 -13.545 1.00 92.81 169 ILE A C 1
ATOM 1348 O O . ILE A 1 169 ? 4.235 4.095 -14.671 1.00 92.81 169 ILE A O 1
ATOM 1352 N N . SER A 1 170 ? 4.950 5.512 -13.096 1.00 90.31 170 SER A N 1
ATOM 1353 C CA . SER A 1 170 ? 4.799 6.730 -13.899 1.00 90.31 170 SER A CA 1
ATOM 1354 C C . SER A 1 170 ? 6.047 7.590 -13.779 1.00 90.31 170 SER A C 1
ATOM 1356 O O . SER A 1 170 ? 6.783 7.487 -12.797 1.00 90.31 170 SER A O 1
ATOM 1358 N N . GLN A 1 171 ? 6.266 8.466 -14.753 1.00 88.50 171 GLN A N 1
ATOM 1359 C CA . GLN A 1 171 ? 7.266 9.516 -14.624 1.00 88.50 171 GLN A CA 1
ATOM 1360 C C . GLN A 1 171 ? 6.874 10.454 -13.474 1.00 88.50 171 GLN A C 1
ATOM 1362 O O . GLN A 1 171 ? 5.723 10.887 -13.401 1.00 88.50 171 GLN A O 1
ATOM 1367 N N . PHE A 1 172 ? 7.813 10.743 -12.572 1.00 87.50 172 PHE A N 1
ATOM 1368 C CA . PHE A 1 172 ? 7.637 11.766 -11.538 1.00 87.50 172 PHE A CA 1
ATOM 1369 C C . PHE A 1 172 ? 8.269 13.086 -11.981 1.00 87.50 172 PHE A C 1
ATOM 1371 O O . PHE A 1 172 ? 7.620 14.127 -11.955 1.00 87.50 172 PHE A O 1
ATOM 1378 N N . ASP A 1 173 ? 9.512 13.015 -12.455 1.00 85.94 173 ASP A N 1
ATOM 1379 C CA . ASP A 1 173 ? 10.232 14.118 -13.086 1.00 85.94 173 ASP A CA 1
ATOM 1380 C C . ASP A 1 173 ? 11.185 13.578 -14.173 1.00 85.94 173 ASP A C 1
ATOM 1382 O O . ASP A 1 173 ? 11.047 12.445 -14.637 1.00 85.94 173 ASP A O 1
ATOM 1386 N N . THR A 1 174 ? 12.136 14.385 -14.642 1.00 81.56 174 THR A N 1
ATOM 1387 C CA . THR A 1 174 ? 13.090 13.975 -15.686 1.00 81.56 174 THR A CA 1
ATOM 1388 C C . THR A 1 174 ? 14.085 12.896 -15.237 1.00 81.56 174 THR A C 1
ATOM 1390 O O . THR A 1 174 ? 14.705 12.272 -16.090 1.00 81.56 174 THR A O 1
ATOM 1393 N N . HIS A 1 175 ? 14.243 12.673 -13.931 1.00 86.44 175 HIS A N 1
ATOM 1394 C CA . HIS A 1 175 ? 15.234 11.779 -13.321 1.00 86.44 175 HIS A CA 1
ATOM 1395 C C . HIS A 1 175 ? 14.648 10.803 -12.293 1.00 86.44 175 HIS A C 1
ATOM 1397 O O . HIS A 1 175 ? 15.379 9.950 -11.799 1.00 86.44 175 HIS A O 1
ATOM 1403 N N . SER A 1 176 ? 13.361 10.895 -11.950 1.00 89.69 176 SER A N 1
ATOM 1404 C CA . SER A 1 176 ? 12.698 9.982 -11.015 1.00 89.69 176 SER A CA 1
ATOM 1405 C C . SER A 1 176 ? 11.382 9.393 -11.534 1.00 89.69 176 SER A C 1
ATOM 1407 O O . SER A 1 176 ? 10.603 10.034 -12.247 1.00 89.69 176 SER A O 1
ATOM 1409 N N . TYR A 1 177 ? 11.109 8.161 -11.109 1.00 88.94 177 TYR A N 1
ATOM 1410 C CA . TYR A 1 177 ? 9.832 7.471 -11.256 1.00 88.94 177 TYR A CA 1
ATOM 1411 C C . TYR A 1 177 ? 9.012 7.614 -9.976 1.00 88.94 177 TYR A C 1
ATOM 1413 O O . TYR A 1 177 ? 9.566 7.702 -8.880 1.00 88.94 177 TYR A O 1
ATOM 1421 N N . VAL A 1 178 ? 7.691 7.527 -10.103 1.00 91.94 178 VAL A N 1
ATOM 1422 C CA . VAL A 1 178 ? 6.807 7.208 -8.983 1.00 91.94 178 VAL A CA 1
ATOM 1423 C C . VAL A 1 178 ? 6.243 5.805 -9.174 1.00 91.94 178 VAL A C 1
ATOM 1425 O O . VAL A 1 178 ? 5.582 5.511 -10.172 1.00 91.94 178 VAL A O 1
ATOM 1428 N N . VAL A 1 179 ? 6.500 4.942 -8.195 1.00 93.75 179 VAL A N 1
ATOM 1429 C CA . VAL A 1 179 ? 5.933 3.599 -8.092 1.00 93.75 179 VAL A CA 1
ATOM 1430 C C . VAL A 1 179 ? 4.849 3.636 -7.026 1.00 93.75 179 VAL A C 1
ATOM 1432 O O . VAL A 1 179 ? 5.118 3.898 -5.855 1.00 93.75 179 VAL A O 1
ATOM 1435 N N . THR A 1 180 ? 3.608 3.398 -7.435 1.00 95.00 180 THR A N 1
ATOM 1436 C CA . THR A 1 180 ? 2.467 3.250 -6.529 1.00 95.00 180 THR A CA 1
ATOM 1437 C C . THR A 1 180 ? 2.024 1.800 -6.522 1.00 95.00 180 THR A C 1
ATOM 1439 O O . THR A 1 180 ? 1.748 1.254 -7.585 1.00 95.00 180 THR A O 1
ATOM 1442 N N . ILE A 1 181 ? 1.937 1.187 -5.344 1.00 94.56 181 ILE A N 1
ATOM 1443 C CA . ILE A 1 181 ? 1.486 -0.195 -5.168 1.00 94.56 181 ILE A CA 1
ATOM 1444 C C . ILE A 1 181 ? 0.251 -0.198 -4.273 1.00 94.56 181 ILE A C 1
ATOM 1446 O O . ILE A 1 181 ? 0.297 0.271 -3.135 1.00 94.56 181 ILE A O 1
ATOM 1450 N N . PHE A 1 182 ? -0.838 -0.754 -4.789 1.00 93.88 182 PHE A N 1
ATOM 1451 C CA . PHE A 1 182 ? -2.020 -1.140 -4.035 1.00 93.88 182 PHE A CA 1
ATOM 1452 C C . PHE A 1 182 ? -1.903 -2.628 -3.733 1.00 93.88 182 PHE A C 1
ATOM 1454 O O . PHE A 1 182 ? -2.150 -3.456 -4.605 1.00 93.88 182 PHE A O 1
ATOM 1461 N N . ASN A 1 183 ? -1.493 -2.957 -2.512 1.00 93.19 183 ASN A N 1
ATOM 1462 C CA . ASN A 1 183 ? -1.472 -4.324 -2.016 1.00 93.19 183 ASN A CA 1
ATOM 1463 C C . ASN A 1 183 ? -2.743 -4.592 -1.211 1.00 93.19 183 ASN A C 1
ATOM 1465 O O . ASN A 1 183 ? -3.108 -3.806 -0.336 1.00 93.19 183 ASN A O 1
ATOM 1469 N N . GLU A 1 184 ? -3.405 -5.701 -1.501 1.00 92.06 184 GLU A N 1
ATOM 1470 C CA . GLU A 1 184 ? -4.583 -6.181 -0.792 1.00 92.06 184 GLU A CA 1
ATOM 1471 C C . GLU A 1 184 ? -4.338 -7.596 -0.285 1.00 92.06 184 GLU A C 1
ATOM 1473 O O . GLU A 1 184 ? -3.832 -8.445 -1.014 1.00 92.06 184 GLU A O 1
ATOM 1478 N N . THR A 1 185 ? -4.699 -7.853 0.965 1.00 91.31 185 THR A N 1
ATOM 1479 C CA . THR A 1 185 ? -4.570 -9.161 1.615 1.00 91.31 185 THR A CA 1
ATOM 1480 C C . THR A 1 185 ? -5.708 -9.363 2.613 1.00 91.31 185 THR A C 1
ATOM 1482 O O . THR A 1 185 ? -6.436 -8.426 2.941 1.00 91.31 185 THR A O 1
ATOM 1485 N N . ASP A 1 186 ? -5.893 -10.586 3.092 1.00 90.19 186 ASP A N 1
ATOM 1486 C CA . ASP A 1 186 ? -6.938 -10.969 4.041 1.00 90.19 186 ASP A CA 1
ATOM 1487 C C . ASP A 1 186 ? -6.493 -10.900 5.516 1.00 90.19 186 ASP A C 1
ATOM 1489 O O . ASP A 1 186 ? -7.306 -11.150 6.405 1.00 90.19 186 ASP A O 1
ATOM 1493 N N . SER A 1 187 ? -5.236 -10.530 5.796 1.00 91.69 187 SER A N 1
ATOM 1494 C CA . SER A 1 187 ? -4.654 -10.536 7.149 1.00 91.69 187 SER A CA 1
ATOM 1495 C C . SER A 1 187 ? -3.762 -9.325 7.435 1.00 91.69 187 SER A C 1
ATOM 1497 O O . SER A 1 187 ? -3.171 -8.734 6.528 1.00 91.69 187 SER A O 1
ATOM 1499 N N . LEU A 1 188 ? -3.625 -8.951 8.715 1.00 92.50 188 LEU A N 1
ATOM 1500 C CA . LEU A 1 188 ? -2.658 -7.915 9.099 1.00 92.50 188 LEU A CA 1
ATOM 1501 C C . LEU A 1 188 ? -1.227 -8.453 8.975 1.00 92.50 188 LEU A C 1
ATOM 1503 O O . LEU A 1 188 ? -0.361 -7.734 8.482 1.00 92.50 188 LEU A O 1
ATOM 1507 N N . ALA A 1 189 ? -0.989 -9.712 9.350 1.00 91.62 189 ALA A N 1
ATOM 1508 C CA . ALA A 1 189 ? 0.304 -10.371 9.171 1.00 91.62 189 ALA A CA 1
ATOM 1509 C C . ALA A 1 189 ? 0.824 -10.281 7.722 1.00 91.62 189 ALA A C 1
ATOM 1511 O O . ALA A 1 189 ? 1.937 -9.804 7.507 1.00 91.62 189 ALA A O 1
ATOM 1512 N N . GLY A 1 190 ? -0.001 -10.627 6.724 1.00 91.12 190 GLY A N 1
ATOM 1513 C CA . GLY A 1 190 ? 0.392 -10.531 5.313 1.00 91.12 190 GLY A CA 1
ATOM 1514 C C . GLY A 1 190 ? 0.726 -9.101 4.871 1.00 91.12 190 GLY A C 1
ATOM 1515 O O . GLY A 1 190 ? 1.653 -8.885 4.091 1.00 91.12 190 GLY A O 1
ATOM 1516 N N . ALA A 1 191 ? 0.022 -8.104 5.414 1.00 92.94 191 ALA A N 1
ATOM 1517 C CA . ALA A 1 191 ? 0.291 -6.698 5.126 1.00 92.94 191 ALA A CA 1
ATOM 1518 C C . ALA A 1 191 ? 1.618 -6.224 5.744 1.00 92.94 191 ALA A C 1
ATOM 1520 O O . ALA A 1 191 ? 2.346 -5.452 5.120 1.00 92.94 191 ALA A O 1
ATOM 1521 N N . LEU A 1 192 ? 1.949 -6.686 6.954 1.00 93.50 192 LEU A N 1
ATOM 1522 C CA . LEU A 1 192 ? 3.227 -6.389 7.606 1.00 93.50 192 LEU A CA 1
ATOM 1523 C C . LEU A 1 192 ? 4.400 -7.038 6.861 1.00 93.50 192 LEU A C 1
ATOM 1525 O O . LEU A 1 192 ? 5.413 -6.376 6.640 1.00 93.50 192 LEU A O 1
ATOM 1529 N N . ASP A 1 193 ? 4.242 -8.284 6.409 1.00 91.69 193 ASP A N 1
ATOM 1530 C CA . ASP A 1 193 ? 5.238 -8.969 5.576 1.00 91.69 193 ASP A CA 1
ATOM 1531 C C . ASP A 1 193 ? 5.485 -8.213 4.263 1.00 91.69 193 ASP A C 1
ATOM 1533 O O . ASP A 1 193 ? 6.636 -8.008 3.866 1.00 91.69 193 ASP A O 1
ATOM 1537 N N . PHE A 1 194 ? 4.419 -7.721 3.622 1.00 91.94 194 PHE A N 1
ATOM 1538 C CA . PHE A 1 194 ? 4.537 -6.862 2.445 1.00 91.94 194 PHE A CA 1
ATOM 1539 C C . PHE A 1 194 ? 5.329 -5.581 2.747 1.00 91.94 194 PHE A C 1
ATOM 1541 O O . PHE A 1 194 ? 6.272 -5.276 2.019 1.00 91.94 194 PHE A O 1
ATOM 1548 N N . ILE A 1 195 ? 5.004 -4.855 3.826 1.00 92.44 195 ILE A N 1
ATOM 1549 C CA . ILE A 1 195 ? 5.709 -3.614 4.207 1.00 92.44 195 ILE A CA 1
ATOM 1550 C C . ILE A 1 195 ? 7.201 -3.878 4.453 1.00 92.44 195 ILE A C 1
ATOM 1552 O O . ILE A 1 195 ? 8.040 -3.098 4.011 1.00 92.44 195 ILE A O 1
ATOM 1556 N N . ASN A 1 196 ? 7.550 -4.998 5.088 1.00 91.00 196 ASN A N 1
ATOM 1557 C CA . ASN A 1 196 ? 8.947 -5.359 5.335 1.00 91.00 196 ASN A CA 1
ATOM 1558 C C . ASN A 1 196 ? 9.734 -5.659 4.044 1.00 91.00 196 ASN A C 1
ATOM 1560 O O . ASN A 1 196 ? 10.946 -5.451 4.001 1.00 91.00 196 ASN A O 1
ATOM 1564 N N . GLY A 1 197 ? 9.071 -6.152 2.992 1.00 90.94 197 GLY A N 1
ATOM 1565 C CA . GLY A 1 197 ? 9.711 -6.534 1.727 1.00 90.94 197 GLY A CA 1
ATOM 1566 C C . GLY A 1 197 ? 9.622 -5.497 0.602 1.00 90.94 197 GLY A C 1
ATOM 1567 O O . GLY A 1 197 ? 10.411 -5.555 -0.347 1.00 90.94 197 GLY A O 1
ATOM 1568 N N . VAL A 1 198 ? 8.681 -4.548 0.675 1.00 91.75 198 VAL A N 1
ATOM 1569 C CA . VAL A 1 198 ? 8.297 -3.704 -0.472 1.00 91.75 198 VAL A CA 1
ATOM 1570 C C . VAL A 1 198 ? 9.446 -2.847 -0.994 1.00 91.75 198 VAL A C 1
ATOM 1572 O O . VAL A 1 198 ? 9.604 -2.705 -2.206 1.00 91.75 198 VAL A O 1
ATOM 1575 N N . ARG A 1 199 ? 10.303 -2.328 -0.110 1.00 91.00 199 ARG A N 1
ATOM 1576 C CA . ARG A 1 199 ? 11.446 -1.504 -0.513 1.00 91.00 199 ARG A CA 1
ATOM 1577 C C . ARG A 1 199 ? 12.427 -2.281 -1.390 1.00 91.00 199 ARG A C 1
ATOM 1579 O O . ARG A 1 199 ? 12.826 -1.792 -2.444 1.00 91.00 199 ARG A O 1
ATOM 1586 N N . GLN A 1 200 ? 12.801 -3.492 -0.977 1.00 91.81 200 GLN A N 1
ATOM 1587 C CA . GLN A 1 200 ? 13.709 -4.337 -1.756 1.00 91.81 200 GLN A CA 1
ATOM 1588 C C . GLN A 1 200 ? 13.064 -4.765 -3.077 1.00 91.81 200 GLN A C 1
ATOM 1590 O O . GLN A 1 200 ? 13.731 -4.777 -4.115 1.00 91.81 200 GLN A O 1
ATOM 1595 N N . PHE A 1 201 ? 11.767 -5.077 -3.045 1.00 92.62 201 PHE A N 1
ATOM 1596 C CA . PHE A 1 201 ? 10.996 -5.408 -4.237 1.00 92.62 201 PHE A CA 1
ATOM 1597 C C . PHE A 1 201 ? 11.016 -4.265 -5.262 1.00 92.62 201 PHE A C 1
ATOM 1599 O O . PHE A 1 201 ? 11.374 -4.505 -6.411 1.00 92.62 201 PHE A O 1
ATOM 1606 N N . VAL A 1 202 ? 10.715 -3.027 -4.851 1.00 93.31 202 VAL A N 1
ATOM 1607 C CA . VAL A 1 202 ? 10.711 -1.860 -5.750 1.00 93.31 202 VAL A CA 1
ATOM 1608 C C . VAL A 1 202 ? 12.097 -1.596 -6.332 1.00 93.31 202 VAL A C 1
ATOM 1610 O O . VAL A 1 202 ? 12.215 -1.421 -7.540 1.00 93.31 202 VAL A O 1
ATOM 1613 N N . THR A 1 203 ? 13.153 -1.626 -5.515 1.00 91.75 203 THR A N 1
ATOM 1614 C CA . THR A 1 203 ? 14.529 -1.439 -6.004 1.00 91.75 203 THR A CA 1
ATOM 1615 C C . THR A 1 203 ? 14.896 -2.472 -7.072 1.00 91.75 203 THR A C 1
ATOM 1617 O O . THR A 1 203 ? 15.426 -2.118 -8.123 1.00 91.75 203 THR A O 1
ATOM 1620 N N . THR A 1 204 ? 14.585 -3.746 -6.820 1.00 92.88 204 THR A N 1
ATOM 1621 C CA . THR A 1 204 ? 14.889 -4.848 -7.748 1.00 92.88 204 THR A CA 1
ATOM 1622 C C . THR A 1 204 ? 14.091 -4.705 -9.042 1.00 92.88 204 THR A C 1
ATOM 1624 O O . THR A 1 204 ? 14.659 -4.760 -10.129 1.00 92.88 204 THR A O 1
ATOM 1627 N N . LEU A 1 205 ? 12.786 -4.444 -8.920 1.00 92.44 205 LEU A N 1
ATOM 1628 C CA . LEU A 1 205 ? 11.883 -4.236 -10.046 1.00 92.44 205 LEU A CA 1
ATOM 1629 C C . LEU A 1 205 ? 12.376 -3.120 -10.971 1.00 92.44 205 LEU A C 1
ATOM 1631 O O . LEU A 1 205 ? 12.469 -3.324 -12.179 1.00 92.44 205 LEU A O 1
ATOM 1635 N N . MET A 1 206 ? 12.703 -1.953 -10.412 1.00 91.38 206 MET A N 1
ATOM 1636 C CA . MET A 1 206 ? 13.129 -0.811 -11.219 1.00 91.38 206 MET A CA 1
ATOM 1637 C C . MET A 1 206 ? 14.458 -1.082 -11.927 1.00 91.38 206 MET A C 1
ATOM 1639 O O . MET A 1 206 ? 14.591 -0.753 -13.102 1.00 91.38 206 MET A O 1
ATOM 1643 N N . HIS A 1 207 ? 15.402 -1.754 -11.265 1.00 90.88 207 HIS A N 1
ATOM 1644 C CA . HIS A 1 207 ? 16.666 -2.139 -11.890 1.00 90.88 207 HIS A CA 1
ATOM 1645 C C . HIS A 1 207 ? 16.468 -3.102 -13.074 1.00 90.88 207 HIS A C 1
ATOM 1647 O O . HIS A 1 207 ? 17.037 -2.900 -14.146 1.00 90.88 207 HIS A O 1
ATOM 1653 N N . GLU A 1 208 ? 15.630 -4.129 -12.909 1.00 90.88 208 GLU A N 1
ATOM 1654 C CA . GLU A 1 208 ? 15.324 -5.083 -13.982 1.00 90.88 208 GLU A CA 1
ATOM 1655 C C . GLU A 1 208 ? 14.576 -4.423 -15.151 1.00 90.88 208 GLU A C 1
ATOM 1657 O O . GLU A 1 208 ? 14.838 -4.742 -16.311 1.00 90.88 208 GLU A O 1
ATOM 1662 N N . MET A 1 209 ? 13.670 -3.482 -14.867 1.00 89.00 209 MET A N 1
ATOM 1663 C CA . MET A 1 209 ? 12.969 -2.704 -15.893 1.00 89.00 209 MET A CA 1
ATOM 1664 C C . MET A 1 209 ? 13.919 -1.815 -16.698 1.00 89.00 209 MET A C 1
ATOM 1666 O O . MET A 1 209 ? 13.836 -1.791 -17.928 1.00 89.00 209 MET A O 1
ATOM 1670 N N . GLU A 1 210 ? 14.836 -1.114 -16.026 1.00 87.94 210 GLU A N 1
ATOM 1671 C CA . GLU A 1 210 ? 15.857 -0.297 -16.687 1.00 87.94 210 GLU A CA 1
ATOM 1672 C C . GLU A 1 210 ? 16.782 -1.152 -17.562 1.00 87.94 210 GLU A C 1
ATOM 1674 O O . GLU A 1 210 ? 17.097 -0.756 -18.683 1.00 87.94 210 GLU A O 1
ATOM 1679 N N . ALA A 1 211 ? 17.178 -2.343 -17.099 1.00 87.69 211 ALA A N 1
ATOM 1680 C CA . ALA A 1 211 ? 17.978 -3.277 -17.891 1.00 87.69 211 ALA A CA 1
ATOM 1681 C C . ALA A 1 211 ? 17.217 -3.780 -19.131 1.00 87.69 211 ALA A C 1
ATOM 1683 O O . ALA A 1 211 ? 17.748 -3.753 -20.241 1.00 87.69 211 ALA A O 1
ATOM 1684 N N . ALA A 1 212 ? 15.950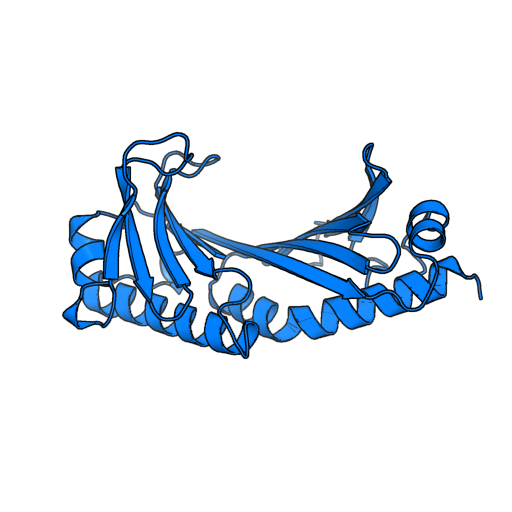 -4.174 -18.973 1.00 86.94 212 ALA A N 1
ATOM 1685 C CA . ALA A 1 212 ? 15.128 -4.672 -20.074 1.00 86.94 212 ALA A CA 1
ATOM 1686 C C . ALA A 1 212 ? 14.886 -3.614 -21.167 1.00 86.94 212 ALA A C 1
ATOM 1688 O O . ALA A 1 212 ? 14.893 -3.943 -22.353 1.00 86.94 212 ALA A O 1
ATOM 1689 N N . ALA A 1 213 ? 14.711 -2.341 -20.793 1.00 84.62 213 ALA A N 1
ATOM 1690 C CA . ALA A 1 213 ? 14.488 -1.248 -21.743 1.00 84.62 213 ALA A CA 1
ATOM 1691 C C . ALA A 1 213 ? 15.709 -0.930 -22.630 1.00 84.62 213 ALA A C 1
ATOM 1693 O O . ALA A 1 213 ? 15.550 -0.354 -23.712 1.00 84.62 213 ALA A O 1
ATOM 1694 N N . LYS A 1 214 ? 16.920 -1.301 -22.195 1.00 78.44 214 LYS A N 1
ATOM 1695 C CA . LYS A 1 214 ? 18.158 -1.106 -22.966 1.00 78.44 214 LYS A CA 1
ATOM 1696 C C . LYS A 1 214 ? 18.338 -2.153 -24.065 1.00 78.44 214 LYS A C 1
ATOM 1698 O O . LYS A 1 214 ? 19.028 -1.873 -25.041 1.00 78.44 214 LYS A O 1
ATOM 1703 N N . GLY A 1 215 ? 17.659 -3.296 -23.945 1.00 69.25 215 GLY A N 1
ATOM 1704 C CA . GLY A 1 215 ? 17.964 -4.489 -24.723 1.00 69.25 215 GLY A CA 1
ATOM 1705 C C . GLY A 1 215 ? 19.281 -5.098 -24.243 1.00 69.25 215 GLY A C 1
ATOM 1706 O O . GLY A 1 215 ? 20.280 -4.396 -24.115 1.00 69.25 215 GLY A O 1
ATOM 1707 N N . ASN A 1 216 ? 19.272 -6.398 -23.948 1.00 49.34 216 ASN A N 1
ATOM 1708 C CA . ASN A 1 216 ? 20.525 -7.155 -23.910 1.00 49.34 216 ASN A CA 1
ATOM 1709 C C . ASN A 1 216 ? 21.169 -7.151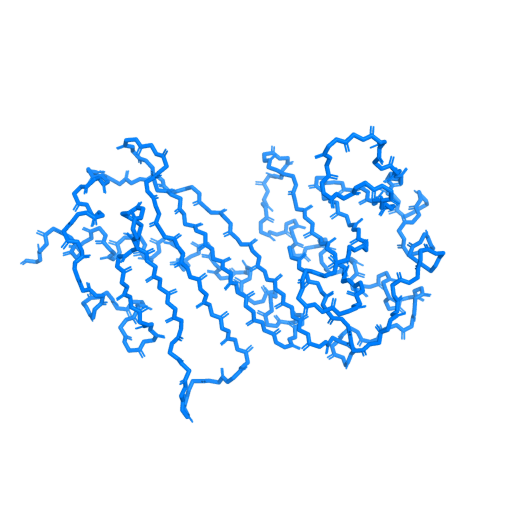 -25.299 1.00 49.34 216 ASN A C 1
ATOM 1711 O O . ASN A 1 216 ? 20.412 -7.365 -26.277 1.00 49.34 216 ASN A O 1
#

Sequence (216 aa):
MQLYFKQAILDTERLNSAFSESEGFSASRLQQGNHPMQGTMSFFKQGFRIAPVQSNVLPFKILQVMSYPNTLQNPDQETVSCLHFVAASLKQHLKVNIESDIYAVRVVFHSIVTGTEDIHMMLTKLDRIDNIPTLAGRYFGHKNPMDAIQLTSKTGSELSQKFWNDMRISQFDTHSYVVTIFNETDSLAGALDFINGVRQFVTTLMHEMEAAAKGN